Protein AF-A0A847XZH9-F1 (afdb_monomer_lite)

pLDDT: mean 76.9, std 15.27, range [46.19, 97.69]

Foldseek 3Di:
DDDDPVNVVVVVVVVVVVVVCVVCVVVCCVPPVVVVVVVVVVVCCCVVVVPPVVVVVVVVVVVVVVVVVVPPPPPPPPPPPPVPDPDDVVVVVVVVVVVLPPPPPDPPVSLLVVLVVVLVVVLCVVCVVVVHDRDPVSSVCVLVCVDPDDPLNNCRNNVDPPPPDPPDPVVVVVVVVCVVVVVVCVVVCVVVVVVVVSVVVVVVVVVVVVVVVVVVVVVVVPPD

Secondary structure (DSSP, 8-state):
----HHHHHHHHHHHHHHHHHHHTHHHHIIIIIHHHHHHHHHHHHHHHHHS-HHHHHHHHHHHHHHHHHHHS----------------HHHHHHHHHHHHT-TTS-HHHHHHHHHHHHHHHHHHHHHHHTT----HHHHHHHHTT-S---HHHHHHHH---S-TT--SHHHHHHHHHHHHHHHHHHHTTHHHHHHHHHHHHHHHHHHHHHHHHHHHHHHHTT--

Structure (mmCIF, N/CA/C/O backbone):
data_AF-A0A847XZH9-F1
#
_entry.id   AF-A0A847XZH9-F1
#
loop_
_atom_site.group_PDB
_atom_site.id
_atom_site.type_symbol
_atom_site.label_atom_id
_atom_site.label_alt_id
_atom_site.label_comp_id
_atom_site.label_asym_id
_atom_site.label_entity_id
_atom_site.label_seq_id
_atom_site.pdbx_PDB_ins_code
_atom_site.Cartn_x
_atom_site.Cartn_y
_atom_site.Cartn_z
_atom_site.occupancy
_atom_site.B_iso_or_equiv
_atom_site.auth_seq_id
_atom_site.auth_comp_id
_atom_site.auth_asym_id
_atom_site.auth_atom_id
_atom_site.pdbx_PDB_model_num
ATOM 1 N N . MET A 1 1 ? 6.623 -35.020 -32.055 1.00 59.84 1 MET A N 1
ATOM 2 C CA . MET A 1 1 ? 5.871 -33.751 -31.906 1.00 59.84 1 MET A CA 1
ATOM 3 C C . MET A 1 1 ? 5.586 -33.191 -33.291 1.00 59.84 1 MET A C 1
ATOM 5 O O . MET A 1 1 ? 6.525 -33.052 -34.062 1.00 59.84 1 MET A O 1
ATOM 9 N N . LYS A 1 2 ? 4.320 -32.939 -33.646 1.00 80.12 2 LYS A N 1
ATOM 10 C CA . LYS A 1 2 ? 3.959 -32.317 -34.931 1.00 80.12 2 LYS A CA 1
ATOM 11 C C . LYS A 1 2 ? 3.893 -30.805 -34.715 1.00 80.12 2 LYS A C 1
ATOM 13 O O . LYS A 1 2 ? 2.977 -30.337 -34.046 1.00 80.12 2 LYS A O 1
ATOM 18 N N . PHE A 1 3 ? 4.877 -30.062 -35.216 1.00 80.31 3 PHE A N 1
ATOM 19 C CA . PHE A 1 3 ? 4.829 -28.601 -35.177 1.00 80.31 3 PHE A CA 1
ATOM 20 C C . PHE A 1 3 ? 3.734 -28.111 -36.119 1.00 80.31 3 PHE A C 1
ATOM 22 O O . PHE A 1 3 ? 3.646 -28.544 -37.268 1.00 80.31 3 PHE A O 1
ATOM 29 N N . SER A 1 4 ? 2.875 -27.225 -35.620 1.00 93.38 4 SER A N 1
ATOM 30 C CA . SER A 1 4 ? 1.867 -26.597 -36.468 1.00 93.38 4 SER A CA 1
ATOM 31 C C . SER A 1 4 ? 2.557 -25.661 -37.465 1.00 93.38 4 SER A C 1
ATOM 33 O O . 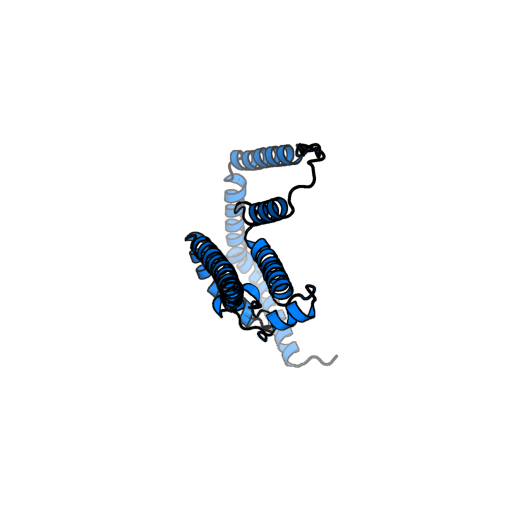SER A 1 4 ? 3.503 -24.956 -37.114 1.00 93.38 4 SER A O 1
ATOM 35 N N . LEU A 1 5 ? 2.070 -25.616 -38.705 1.00 95.44 5 LEU A N 1
ATOM 36 C CA . LEU A 1 5 ? 2.632 -24.768 -39.766 1.00 95.44 5 LEU A CA 1
ATOM 37 C C . LEU A 1 5 ? 2.730 -23.287 -39.342 1.00 95.44 5 LEU A C 1
ATOM 39 O O . LEU A 1 5 ? 3.681 -22.596 -39.690 1.00 95.44 5 LEU A O 1
ATOM 43 N N . ARG A 1 6 ? 1.805 -22.825 -38.489 1.00 94.25 6 ARG A N 1
ATOM 44 C CA . ARG A 1 6 ? 1.828 -21.481 -37.889 1.00 94.25 6 ARG A CA 1
ATOM 45 C C . ARG A 1 6 ? 3.042 -21.252 -36.985 1.00 94.25 6 ARG A C 1
ATOM 47 O O . ARG A 1 6 ? 3.681 -20.213 -37.088 1.00 94.25 6 ARG A O 1
ATOM 54 N N . GLN A 1 7 ? 3.383 -22.218 -36.131 1.00 94.62 7 GLN A N 1
ATOM 55 C CA . GLN A 1 7 ? 4.578 -22.132 -35.283 1.00 94.62 7 GLN A CA 1
ATOM 56 C C . GLN A 1 7 ? 5.852 -22.120 -36.127 1.00 94.62 7 GLN A C 1
ATOM 58 O O . GLN A 1 7 ? 6.769 -21.367 -35.822 1.00 94.62 7 GLN A O 1
ATOM 63 N N . MET A 1 8 ? 5.888 -22.894 -37.215 1.00 96.19 8 MET A N 1
ATOM 64 C CA . MET A 1 8 ? 7.039 -22.926 -38.117 1.00 96.19 8 MET A CA 1
ATOM 65 C C . MET A 1 8 ? 7.263 -21.573 -38.802 1.00 96.19 8 MET A C 1
ATOM 67 O O . MET A 1 8 ? 8.393 -21.099 -38.843 1.00 96.19 8 MET A O 1
ATOM 71 N N . ILE A 1 9 ? 6.191 -20.911 -39.255 1.00 96.88 9 ILE A N 1
ATOM 72 C CA . ILE A 1 9 ? 6.267 -19.565 -39.845 1.00 96.88 9 ILE A CA 1
ATOM 73 C C . ILE A 1 9 ? 6.740 -18.533 -38.817 1.00 96.88 9 ILE A C 1
ATOM 75 O O . ILE A 1 9 ? 7.586 -17.708 -39.143 1.00 96.88 9 ILE A O 1
ATOM 79 N N . ILE A 1 10 ? 6.235 -18.577 -37.579 1.00 97.25 10 ILE A N 1
ATOM 80 C CA . ILE A 1 10 ? 6.647 -17.635 -36.525 1.00 97.25 10 ILE A CA 1
ATOM 81 C C . ILE A 1 10 ? 8.126 -17.821 -36.184 1.00 97.25 10 ILE A C 1
ATOM 83 O O . ILE A 1 10 ? 8.869 -16.844 -36.134 1.00 97.25 10 ILE A O 1
ATOM 87 N N . VAL A 1 11 ? 8.564 -19.066 -35.984 1.00 97.00 11 VAL A N 1
ATOM 88 C CA . VAL A 1 11 ? 9.967 -19.375 -35.682 1.00 97.00 11 VAL A CA 1
ATOM 89 C C . VAL A 1 11 ? 10.863 -18.958 -36.841 1.00 97.00 11 VAL A C 1
ATOM 91 O O . VAL A 1 11 ? 11.885 -18.322 -36.613 1.00 97.00 11 VAL A O 1
ATOM 94 N N . PHE A 1 12 ? 10.468 -19.254 -38.081 1.00 97.19 12 PHE A N 1
ATOM 95 C CA . PHE A 1 12 ? 11.227 -18.854 -39.261 1.00 97.19 12 PHE A CA 1
ATOM 96 C C . PHE A 1 12 ? 11.298 -17.329 -39.407 1.00 97.19 12 PHE A C 1
ATOM 98 O O . PHE A 1 12 ? 12.381 -16.788 -39.602 1.00 97.19 12 PHE A O 1
ATOM 105 N N . GLY A 1 13 ? 10.177 -16.623 -39.239 1.00 97.38 13 GLY A N 1
ATOM 106 C CA . GLY A 1 13 ? 10.135 -15.161 -39.269 1.00 97.38 13 GLY A CA 1
ATOM 107 C C . GLY A 1 13 ? 11.010 -14.531 -38.185 1.00 97.38 13 GLY A C 1
ATOM 108 O O . GLY A 1 13 ? 11.753 -13.593 -38.462 1.00 97.38 13 GLY A O 1
ATOM 109 N N . PHE A 1 14 ? 10.992 -15.091 -36.974 1.00 97.44 14 PHE A N 1
ATOM 110 C CA . PHE A 1 14 ? 11.879 -14.671 -35.892 1.00 97.44 14 PHE A CA 1
ATOM 111 C C . PHE A 1 14 ? 13.354 -14.912 -36.236 1.00 97.44 14 PHE A C 1
ATOM 113 O O . PHE A 1 14 ? 14.185 -14.035 -36.027 1.00 97.44 14 PHE A O 1
ATOM 120 N N . LEU A 1 15 ? 13.682 -16.069 -36.814 1.00 97.69 15 LEU A N 1
ATOM 121 C CA . LEU A 1 15 ? 15.049 -16.429 -37.187 1.00 97.69 15 LEU A CA 1
ATOM 122 C C . LEU A 1 15 ? 15.588 -15.506 -38.289 1.00 97.69 15 LEU A C 1
ATOM 124 O O . LEU A 1 15 ? 16.709 -15.016 -38.182 1.00 97.69 15 LEU A O 1
ATOM 128 N N . VAL A 1 16 ? 14.764 -15.189 -39.292 1.00 97.38 16 VAL A N 1
ATOM 129 C CA . VAL A 1 16 ? 15.081 -14.192 -40.325 1.00 97.38 16 VAL A CA 1
ATOM 130 C C . VAL A 1 16 ? 15.301 -12.815 -39.696 1.00 97.38 16 VAL A C 1
ATOM 132 O O . VAL A 1 16 ? 16.282 -12.154 -40.019 1.00 97.38 16 VAL A O 1
ATOM 135 N N . LEU A 1 17 ? 14.448 -12.393 -38.761 1.00 96.62 17 LEU A N 1
ATOM 136 C CA . LEU A 1 17 ? 14.590 -11.107 -38.076 1.00 96.62 17 LEU A CA 1
ATOM 137 C C . LEU A 1 17 ? 15.888 -11.024 -37.258 1.00 96.62 17 LEU A C 1
ATOM 139 O O . LEU A 1 17 ? 16.593 -10.021 -37.336 1.00 96.62 17 LEU A O 1
ATOM 143 N N . VAL A 1 18 ? 16.239 -12.082 -36.523 1.00 96.25 18 VAL A N 1
ATOM 144 C CA . VAL A 1 18 ? 17.513 -12.175 -35.789 1.00 96.25 18 VAL A CA 1
ATOM 145 C C . VAL A 1 18 ? 18.698 -12.148 -36.752 1.00 96.25 18 VAL A C 1
ATOM 147 O O . VAL A 1 18 ? 19.672 -11.441 -36.501 1.00 96.25 18 VAL A O 1
ATOM 150 N N . PHE A 1 19 ? 18.608 -12.867 -37.872 1.00 97.12 19 PHE A N 1
ATOM 151 C CA . PHE A 1 19 ? 19.654 -12.885 -38.891 1.00 97.12 19 PHE A CA 1
ATOM 152 C C . PHE A 1 19 ? 19.862 -11.503 -39.523 1.00 97.12 19 PHE A C 1
ATOM 154 O O . PHE A 1 19 ? 20.997 -11.045 -39.621 1.00 97.12 19 PHE A O 1
ATOM 161 N N . LEU A 1 20 ? 18.783 -10.797 -39.880 1.00 95.75 20 LEU A N 1
ATOM 162 C CA . LEU A 1 20 ? 18.855 -9.405 -40.331 1.00 95.75 20 LEU A CA 1
ATOM 163 C C . LEU A 1 20 ? 19.456 -8.498 -39.250 1.00 95.75 20 LEU A C 1
ATOM 165 O O . LEU A 1 20 ? 20.321 -7.683 -39.554 1.00 95.75 20 LEU A O 1
ATOM 169 N N . GLY A 1 21 ? 19.054 -8.666 -37.989 1.00 94.00 21 GLY A N 1
ATOM 170 C CA . GLY A 1 21 ? 19.627 -7.928 -36.864 1.00 94.00 21 GLY A CA 1
ATOM 171 C C . GLY A 1 21 ? 21.139 -8.133 -36.720 1.00 94.00 21 GLY A C 1
ATOM 172 O O . GLY A 1 21 ? 21.861 -7.171 -36.469 1.00 94.00 21 GLY A O 1
ATOM 173 N N . MET A 1 22 ? 21.632 -9.358 -36.937 1.00 95.38 22 MET A N 1
ATOM 174 C CA . MET A 1 22 ? 23.069 -9.655 -36.966 1.00 95.38 22 MET A CA 1
ATOM 175 C C . MET A 1 22 ? 23.767 -9.077 -38.202 1.00 95.38 22 MET A C 1
ATOM 177 O O . MET A 1 22 ? 24.859 -8.529 -38.077 1.00 95.38 22 MET A O 1
ATOM 181 N N . LEU A 1 23 ? 23.151 -9.157 -39.385 1.00 97.38 23 LEU A N 1
ATOM 182 C CA . LEU A 1 23 ? 23.719 -8.614 -40.624 1.00 97.38 23 LEU A CA 1
ATOM 183 C C . LEU A 1 23 ? 23.909 -7.090 -40.532 1.00 97.38 23 LEU A C 1
ATOM 185 O O . LEU A 1 23 ? 24.938 -6.555 -40.936 1.00 97.38 23 LEU A O 1
ATOM 189 N N . PHE A 1 24 ? 22.929 -6.397 -39.948 1.00 96.44 24 PHE A N 1
ATOM 190 C CA . PHE A 1 24 ? 22.946 -4.951 -39.722 1.00 96.44 24 PHE A CA 1
ATOM 191 C C . PHE A 1 24 ? 23.469 -4.569 -38.330 1.00 96.44 24 PHE A C 1
ATOM 193 O O . PHE A 1 24 ? 23.250 -3.443 -37.877 1.00 96.44 24 PHE A O 1
ATOM 200 N N . TRP A 1 25 ? 24.200 -5.463 -37.656 1.00 95.31 25 TRP A N 1
ATOM 201 C CA . TRP A 1 25 ? 24.737 -5.218 -36.316 1.00 95.31 25 TRP A CA 1
ATOM 202 C C . TRP A 1 25 ? 25.529 -3.905 -36.182 1.00 95.31 25 TRP A C 1
ATOM 204 O O . TRP A 1 25 ? 25.287 -3.185 -35.213 1.00 95.31 25 TRP A O 1
ATOM 214 N N . PRO A 1 26 ? 26.397 -3.504 -37.138 1.00 95.94 26 PRO A N 1
ATOM 215 C CA . PRO A 1 26 ? 27.121 -2.236 -37.034 1.00 95.94 26 PRO A CA 1
ATOM 216 C C . PRO A 1 26 ? 26.183 -1.023 -37.011 1.00 95.94 26 PRO A C 1
ATOM 218 O O . PRO A 1 26 ? 26.413 -0.070 -36.273 1.00 95.94 26 PRO A O 1
ATOM 221 N N . PHE A 1 27 ? 25.100 -1.067 -37.793 1.00 96.69 27 PHE A N 1
ATOM 222 C CA . PHE A 1 27 ? 24.097 -0.006 -37.829 1.00 96.69 27 PHE A CA 1
ATOM 223 C C . PHE A 1 27 ? 23.294 0.037 -36.526 1.00 96.69 27 PHE A C 1
ATOM 225 O O . PHE A 1 27 ? 23.180 1.093 -35.911 1.00 96.69 27 PHE A O 1
ATOM 232 N N . VAL A 1 28 ? 22.794 -1.114 -36.061 1.00 94.25 28 VAL A N 1
ATOM 233 C CA . VAL A 1 28 ? 22.056 -1.214 -34.789 1.00 94.25 28 VAL A CA 1
ATOM 234 C C . VAL A 1 28 ? 22.922 -0.721 -33.628 1.00 94.25 28 VAL A C 1
ATOM 236 O O . VAL A 1 28 ? 22.458 0.047 -32.785 1.00 94.25 28 VAL A O 1
ATOM 239 N N . PHE A 1 29 ? 24.196 -1.107 -33.604 1.00 95.62 29 PHE A N 1
ATOM 240 C CA . PHE A 1 29 ? 25.117 -0.689 -32.561 1.00 95.62 29 PHE A CA 1
ATOM 241 C C . PHE A 1 29 ? 25.354 0.826 -32.578 1.00 95.62 29 PHE A C 1
ATOM 243 O O . PHE A 1 29 ? 25.129 1.485 -31.564 1.00 95.62 29 PHE A O 1
ATOM 250 N N . ASN A 1 30 ? 25.731 1.390 -33.727 1.00 97.31 30 ASN A N 1
ATOM 251 C CA . ASN A 1 30 ? 26.102 2.803 -33.831 1.00 97.31 30 ASN A CA 1
ATOM 252 C C . ASN A 1 30 ? 24.896 3.751 -33.726 1.00 97.31 30 ASN A C 1
ATOM 254 O O . ASN A 1 30 ? 25.003 4.825 -33.139 1.00 97.31 30 ASN A O 1
ATOM 258 N N . SER A 1 31 ? 23.744 3.376 -34.287 1.00 96.25 31 SER A N 1
ATOM 259 C CA . SER A 1 31 ? 22.570 4.255 -34.358 1.00 96.25 31 SER A CA 1
ATOM 260 C C . SER A 1 31 ? 21.596 4.084 -33.195 1.00 96.25 31 SER A C 1
ATOM 262 O O . SER A 1 31 ? 20.840 5.012 -32.918 1.00 96.25 31 SER A O 1
ATOM 264 N N . ILE A 1 32 ? 21.585 2.930 -32.518 1.00 94.31 32 ILE A N 1
ATOM 265 C CA . ILE A 1 32 ? 20.610 2.636 -31.455 1.00 94.31 32 ILE A CA 1
ATOM 266 C C . ILE A 1 32 ? 21.316 2.372 -30.126 1.00 94.31 32 ILE A C 1
ATOM 268 O O . ILE A 1 32 ? 21.068 3.075 -29.148 1.00 94.31 32 ILE A O 1
ATOM 272 N N . ILE A 1 33 ? 22.210 1.381 -30.070 1.00 95.25 33 ILE A N 1
ATOM 273 C CA . ILE A 1 33 ? 22.799 0.934 -28.797 1.00 95.25 33 ILE A CA 1
ATOM 274 C C . ILE A 1 33 ? 23.707 2.014 -28.203 1.00 95.25 33 ILE A C 1
ATOM 276 O O . ILE A 1 33 ? 23.563 2.356 -27.032 1.00 95.25 33 ILE A O 1
ATOM 280 N N . GLN A 1 34 ? 24.612 2.581 -29.000 1.00 97.19 34 GLN A N 1
ATOM 281 C CA . GLN A 1 34 ? 25.572 3.587 -28.553 1.00 97.19 34 GLN A CA 1
ATOM 282 C C . GLN A 1 34 ? 24.914 4.855 -27.976 1.00 97.19 34 GLN A C 1
ATOM 284 O O . GLN A 1 34 ? 25.288 5.238 -26.864 1.00 97.19 34 GLN A O 1
ATOM 289 N N . PRO A 1 35 ? 23.930 5.509 -28.631 1.00 96.81 35 PRO A N 1
ATOM 290 C CA . PRO A 1 35 ? 23.282 6.682 -28.046 1.00 96.81 35 PRO A CA 1
ATOM 291 C C . PRO A 1 35 ? 22.483 6.339 -26.784 1.00 96.81 35 PRO A C 1
ATOM 293 O O . PRO A 1 35 ? 22.546 7.093 -25.815 1.00 96.81 35 PRO A O 1
ATOM 296 N N . ILE A 1 36 ? 21.795 5.190 -26.740 1.00 97.19 36 ILE A N 1
ATOM 297 C CA . ILE A 1 36 ? 21.084 4.745 -25.530 1.00 97.19 36 ILE A CA 1
ATOM 298 C C . ILE A 1 36 ? 22.068 4.513 -24.382 1.00 97.19 36 ILE A C 1
ATOM 300 O O . ILE A 1 36 ? 21.816 4.958 -23.264 1.00 97.19 36 ILE A O 1
ATOM 304 N N . ALA A 1 37 ? 23.199 3.858 -24.649 1.00 97.00 37 ALA A N 1
ATOM 305 C CA . ALA A 1 37 ? 24.239 3.622 -23.657 1.00 97.00 37 ALA A CA 1
ATOM 306 C C . ALA A 1 37 ? 24.832 4.939 -23.136 1.00 97.00 37 ALA A C 1
ATOM 308 O O . ALA A 1 37 ? 25.044 5.075 -21.935 1.00 97.00 37 ALA A O 1
ATOM 309 N N . LEU A 1 38 ? 25.041 5.927 -24.011 1.00 97.19 38 LEU A N 1
ATOM 310 C CA . LEU A 1 38 ? 25.538 7.252 -23.637 1.00 97.19 38 LEU A CA 1
ATOM 311 C C . LEU A 1 38 ? 24.525 7.994 -22.753 1.00 97.19 38 LEU A C 1
ATOM 313 O O . LEU A 1 38 ? 24.897 8.524 -21.708 1.00 97.19 38 LEU A O 1
ATOM 317 N N . VAL A 1 39 ? 23.240 7.971 -23.116 1.00 97.19 39 VAL A N 1
ATOM 318 C CA . VAL A 1 39 ? 22.156 8.555 -22.309 1.00 97.19 39 VAL A CA 1
ATOM 319 C C . VAL A 1 39 ? 22.045 7.860 -20.951 1.00 97.19 39 VAL A C 1
ATOM 321 O O . VAL A 1 39 ? 21.993 8.533 -19.926 1.00 97.19 39 VAL A O 1
ATOM 324 N N . MET A 1 40 ? 22.073 6.526 -20.915 1.00 93.69 40 MET A N 1
ATOM 325 C CA . MET A 1 40 ? 22.070 5.745 -19.672 1.00 93.69 40 MET A CA 1
ATOM 326 C C . MET A 1 40 ? 23.289 6.046 -18.802 1.00 93.69 40 MET A C 1
ATOM 328 O O . MET A 1 40 ? 23.153 6.206 -17.593 1.00 93.69 40 MET A O 1
ATOM 332 N N . TRP A 1 41 ? 24.472 6.175 -19.400 1.00 95.38 41 TRP A N 1
ATOM 333 C CA . TRP A 1 41 ? 25.687 6.542 -18.684 1.00 95.38 41 TRP A CA 1
ATOM 334 C C . TRP A 1 41 ? 25.621 7.967 -18.132 1.00 95.38 41 TRP A C 1
ATOM 336 O O . TRP A 1 41 ? 26.025 8.194 -16.996 1.00 95.38 41 TRP A O 1
ATOM 346 N N . LEU A 1 42 ? 25.067 8.921 -18.888 1.00 94.31 42 LEU A N 1
ATOM 347 C CA . LEU A 1 42 ? 24.821 10.282 -18.408 1.00 94.31 42 LEU A CA 1
ATOM 348 C C . LEU A 1 42 ? 23.815 10.301 -17.263 1.00 94.31 42 LEU A C 1
ATOM 350 O O . LEU A 1 42 ? 24.055 10.988 -16.278 1.00 94.31 42 LEU A O 1
ATOM 354 N N . PHE A 1 43 ? 22.727 9.535 -17.356 1.00 90.31 43 PHE A N 1
ATOM 355 C CA . PHE A 1 43 ? 21.776 9.395 -16.258 1.00 90.31 43 PHE A CA 1
ATOM 356 C C . PHE A 1 43 ? 22.433 8.778 -15.036 1.00 90.31 43 PHE A C 1
ATOM 358 O O . PHE A 1 43 ? 22.288 9.319 -13.951 1.00 90.31 43 PHE A O 1
ATOM 365 N N . LEU A 1 44 ? 23.195 7.699 -15.197 1.00 90.06 44 LEU A N 1
ATOM 366 C CA . LEU A 1 44 ? 23.943 7.106 -14.098 1.00 90.06 44 LEU A CA 1
ATOM 367 C C . LEU A 1 44 ? 24.913 8.123 -13.500 1.00 90.06 44 LEU A C 1
ATOM 369 O O . LEU A 1 44 ? 24.972 8.259 -12.288 1.00 90.06 44 LEU A O 1
ATOM 373 N N . ARG A 1 45 ? 25.636 8.883 -14.323 1.00 87.00 45 ARG A N 1
ATOM 374 C CA . ARG A 1 45 ? 26.567 9.909 -13.856 1.00 87.00 45 ARG A CA 1
ATOM 375 C C . ARG A 1 45 ? 25.848 11.037 -13.123 1.00 87.00 45 ARG A C 1
ATOM 377 O O . ARG A 1 45 ? 26.306 11.443 -12.066 1.00 87.00 45 ARG A O 1
ATOM 384 N N . LEU A 1 46 ? 24.723 11.514 -13.640 1.00 82.69 46 LEU A N 1
ATOM 385 C CA . LEU A 1 46 ? 23.903 12.521 -12.979 1.00 82.69 46 LEU A CA 1
ATOM 386 C C . LEU A 1 46 ? 23.316 11.962 -11.687 1.00 82.69 46 LEU A C 1
ATOM 388 O O . LEU A 1 46 ? 23.539 12.531 -10.642 1.00 82.69 46 LEU A O 1
ATOM 392 N N . PHE A 1 47 ? 22.644 10.822 -11.681 1.00 80.56 47 PHE A N 1
ATOM 393 C CA . PHE A 1 47 ? 22.051 10.302 -10.452 1.00 80.56 47 PHE A CA 1
ATOM 394 C C . PHE A 1 47 ? 23.097 9.867 -9.424 1.00 80.56 47 PHE A C 1
ATOM 396 O O . PHE A 1 47 ? 22.952 10.183 -8.256 1.00 80.56 47 PHE A O 1
ATOM 403 N N . VAL A 1 48 ? 24.173 9.192 -9.820 1.00 79.19 48 VAL A N 1
ATOM 404 C CA . VAL A 1 48 ? 25.177 8.685 -8.871 1.00 79.19 48 VAL A CA 1
ATOM 405 C C . VAL A 1 48 ? 26.142 9.779 -8.417 1.00 79.19 48 VAL A C 1
ATOM 407 O O . VAL A 1 48 ? 26.471 9.810 -7.237 1.00 79.19 48 VAL A O 1
ATOM 410 N N . LEU A 1 49 ? 26.589 10.681 -9.305 1.00 71.69 49 LEU A N 1
ATOM 411 C CA . LEU A 1 49 ? 27.514 11.764 -8.929 1.00 71.69 49 LEU A CA 1
ATOM 412 C C . LEU A 1 49 ? 26.833 13.099 -8.589 1.00 71.69 49 LEU A C 1
ATOM 414 O O . LEU A 1 49 ? 27.471 13.926 -7.948 1.00 71.69 49 LEU A O 1
ATOM 418 N N . SER A 1 50 ? 25.580 13.339 -8.992 1.00 65.69 50 SER A N 1
ATOM 419 C CA . SER A 1 50 ? 24.810 14.523 -8.555 1.00 65.69 50 SER A CA 1
ATOM 420 C C . SER A 1 50 ? 24.028 14.280 -7.270 1.00 65.69 50 SER A C 1
ATOM 422 O O . SER A 1 50 ? 23.501 15.244 -6.711 1.00 65.69 50 SER A O 1
ATOM 424 N N . ILE A 1 51 ? 23.939 13.038 -6.780 1.00 73.12 51 ILE A N 1
ATOM 425 C CA . ILE A 1 51 ? 23.625 12.836 -5.369 1.00 73.12 51 ILE A CA 1
ATOM 426 C C . ILE A 1 51 ? 24.850 13.332 -4.612 1.00 73.12 51 ILE A C 1
ATOM 428 O O . ILE A 1 51 ? 25.862 12.641 -4.499 1.00 73.12 51 ILE A O 1
ATOM 432 N N . ASP A 1 52 ? 24.750 14.578 -4.154 1.00 74.88 52 ASP A N 1
ATOM 433 C CA . ASP A 1 52 ? 25.734 15.184 -3.277 1.00 74.88 52 ASP A CA 1
ATOM 434 C C . ASP A 1 52 ? 26.016 14.201 -2.137 1.00 74.88 52 ASP A C 1
ATOM 436 O O . ASP A 1 52 ? 25.093 13.604 -1.568 1.00 74.88 52 ASP A O 1
ATOM 440 N N . GLN A 1 53 ? 27.295 14.005 -1.826 1.00 76.25 53 GLN A N 1
ATOM 441 C CA . GLN A 1 53 ? 27.742 13.090 -0.782 1.00 76.25 53 GLN A CA 1
ATOM 442 C C . GLN A 1 53 ? 27.009 13.388 0.541 1.00 76.25 53 GLN A C 1
ATOM 444 O O . GLN A 1 53 ? 26.742 12.474 1.324 1.00 76.25 53 GLN A O 1
ATOM 449 N N . ALA A 1 54 ? 26.588 14.646 0.730 1.00 79.31 54 ALA A N 1
ATOM 450 C CA . ALA A 1 54 ? 25.698 15.108 1.788 1.00 79.31 54 ALA A CA 1
ATOM 451 C C . ALA A 1 54 ? 24.398 14.290 1.943 1.00 79.31 54 ALA A C 1
ATOM 453 O O . ALA A 1 54 ? 24.008 13.999 3.070 1.00 79.31 54 ALA A O 1
ATOM 454 N N . TYR A 1 55 ? 23.733 13.871 0.860 1.00 85.12 55 TYR A N 1
ATOM 455 C CA . TYR A 1 55 ? 22.490 13.089 0.935 1.00 85.12 55 TYR A CA 1
ATOM 456 C C . TYR A 1 55 ? 22.734 11.638 1.348 1.00 85.12 55 TYR A C 1
ATOM 458 O O . TYR A 1 55 ? 21.972 11.094 2.146 1.00 85.12 55 TYR A O 1
ATOM 466 N N . ILE A 1 56 ? 23.805 11.014 0.845 1.00 83.19 56 ILE A N 1
ATOM 467 C CA . ILE A 1 56 ? 24.195 9.654 1.249 1.00 83.19 56 ILE A CA 1
ATOM 468 C C . ILE A 1 56 ? 24.535 9.648 2.742 1.00 83.19 56 ILE A C 1
ATOM 470 O O . ILE A 1 56 ? 24.032 8.804 3.485 1.00 83.19 56 ILE A O 1
ATOM 474 N N . TRP A 1 57 ? 25.315 10.633 3.199 1.00 84.56 57 TRP A N 1
ATOM 475 C CA . TRP A 1 57 ? 25.599 10.825 4.620 1.00 84.56 57 TRP A CA 1
ATOM 476 C C . TRP A 1 57 ? 24.341 11.156 5.424 1.00 84.56 57 TRP A C 1
ATOM 478 O O . TRP A 1 57 ? 24.175 10.622 6.515 1.00 84.56 57 TRP A O 1
ATOM 488 N N . GLY A 1 58 ? 23.424 11.959 4.884 1.00 89.56 58 GLY A N 1
ATOM 489 C CA . GLY A 1 58 ? 22.149 12.279 5.524 1.00 89.56 58 GLY A CA 1
ATOM 490 C C . GLY A 1 58 ? 21.294 11.037 5.773 1.00 89.56 58 GLY A C 1
ATOM 491 O O . GLY A 1 58 ? 20.846 10.815 6.896 1.00 89.56 58 GLY A O 1
ATOM 492 N N . ILE A 1 59 ? 21.124 10.181 4.762 1.00 91.75 59 ILE A N 1
ATOM 493 C CA . ILE A 1 59 ? 20.389 8.914 4.896 1.00 91.75 59 ILE A CA 1
ATOM 494 C C . ILE A 1 59 ? 21.092 7.981 5.885 1.00 91.75 59 ILE A C 1
ATOM 496 O O . ILE A 1 59 ? 20.428 7.356 6.708 1.00 91.75 59 ILE A O 1
ATOM 500 N N . LEU A 1 60 ? 22.425 7.905 5.841 1.00 92.31 60 LEU A N 1
ATOM 501 C CA . LEU A 1 60 ? 23.205 7.070 6.753 1.00 92.31 60 LEU A CA 1
ATOM 502 C C . LEU A 1 60 ? 23.062 7.542 8.208 1.00 92.31 60 LEU A C 1
ATOM 504 O O . LEU A 1 60 ? 22.788 6.725 9.084 1.00 92.31 60 LEU A O 1
ATOM 508 N N . VAL A 1 61 ? 23.165 8.849 8.464 1.00 93.88 61 VAL A N 1
ATOM 509 C CA . VAL A 1 61 ? 22.964 9.449 9.794 1.00 93.88 61 VAL A CA 1
ATOM 510 C C . VAL A 1 61 ? 21.541 9.202 10.292 1.00 93.88 61 VAL A C 1
ATOM 512 O O . VAL A 1 61 ? 21.368 8.740 11.418 1.00 93.88 61 VAL A O 1
ATOM 515 N N . ILE A 1 62 ? 20.520 9.428 9.458 1.00 95.31 62 ILE A N 1
ATOM 516 C CA . ILE A 1 62 ? 19.119 9.146 9.809 1.00 95.31 62 ILE A CA 1
ATOM 517 C C . ILE A 1 62 ? 18.921 7.656 10.114 1.00 95.31 62 ILE A C 1
ATOM 519 O O . ILE A 1 62 ? 18.261 7.315 11.093 1.00 95.31 62 ILE A O 1
ATOM 523 N N . GLY A 1 63 ? 19.515 6.764 9.319 1.00 96.00 63 GLY A N 1
ATOM 524 C CA . GLY A 1 63 ? 19.462 5.319 9.535 1.00 96.00 63 GLY A CA 1
ATOM 525 C C . GLY A 1 63 ? 20.083 4.906 10.869 1.00 96.00 63 GLY A C 1
ATOM 526 O O . GLY A 1 63 ? 19.479 4.134 11.611 1.00 96.00 63 GLY A O 1
ATOM 527 N N . VAL A 1 64 ? 21.244 5.467 11.218 1.00 95.50 64 VAL A N 1
ATOM 528 C CA . VAL A 1 64 ? 21.894 5.232 12.517 1.00 95.50 64 VAL A CA 1
ATOM 529 C C . VAL A 1 64 ? 21.032 5.756 13.663 1.00 95.50 64 VAL A C 1
ATOM 531 O O . VAL A 1 64 ? 20.812 5.024 14.624 1.00 95.50 64 VAL A O 1
ATOM 534 N N . ILE A 1 65 ? 20.488 6.973 13.557 1.00 95.19 65 ILE A N 1
ATOM 535 C CA . ILE A 1 65 ? 19.577 7.538 14.564 1.00 95.19 65 ILE A CA 1
ATOM 536 C C . ILE A 1 65 ? 18.356 6.631 14.746 1.00 95.19 65 ILE A C 1
ATOM 538 O O . ILE A 1 65 ? 18.002 6.305 15.874 1.00 95.19 65 ILE A O 1
ATOM 542 N N . PHE A 1 66 ? 17.739 6.172 13.658 1.00 95.81 66 PHE A N 1
ATOM 543 C CA . PHE A 1 66 ? 16.587 5.274 13.710 1.00 95.81 66 PHE A CA 1
ATOM 544 C C . PHE A 1 66 ? 16.919 3.939 14.390 1.00 95.81 66 PHE A C 1
ATOM 546 O O . PHE A 1 66 ? 16.155 3.461 15.229 1.00 95.81 66 PHE A O 1
ATOM 553 N N . VAL A 1 67 ? 18.070 3.343 14.064 1.00 94.31 67 VAL A N 1
ATOM 554 C CA . VAL A 1 67 ? 18.541 2.105 14.701 1.00 94.31 67 VAL A CA 1
ATOM 555 C C . VAL A 1 67 ? 18.821 2.328 16.186 1.00 94.31 67 VAL A C 1
ATOM 557 O O . VAL A 1 67 ? 18.406 1.504 16.996 1.00 94.31 67 VAL A O 1
ATOM 560 N N . LEU A 1 68 ? 19.445 3.449 16.558 1.00 93.12 68 LEU A N 1
ATOM 561 C CA . LEU A 1 68 ? 19.655 3.824 17.957 1.00 93.12 68 LEU A CA 1
ATOM 562 C C . LEU A 1 68 ? 18.320 3.974 18.693 1.00 93.12 68 LEU A C 1
ATOM 564 O O . LEU A 1 68 ? 18.140 3.349 19.731 1.00 93.12 68 LEU A O 1
ATOM 568 N N . PHE A 1 69 ? 17.351 4.698 18.125 1.00 92.25 69 PHE A N 1
ATOM 569 C CA . PHE A 1 69 ? 15.998 4.831 18.682 1.00 92.25 69 PHE A CA 1
ATOM 570 C C . PHE A 1 69 ? 15.286 3.489 18.848 1.00 92.25 69 PHE A C 1
ATOM 572 O O . PHE A 1 69 ? 14.581 3.285 19.831 1.00 92.25 69 PHE A O 1
ATOM 579 N N . ARG A 1 70 ? 15.480 2.559 17.909 1.00 90.06 70 ARG A N 1
ATOM 580 C CA . ARG A 1 70 ? 14.920 1.208 17.997 1.00 90.06 70 ARG A CA 1
ATOM 581 C C . ARG A 1 70 ? 15.613 0.348 19.056 1.00 90.06 70 ARG A 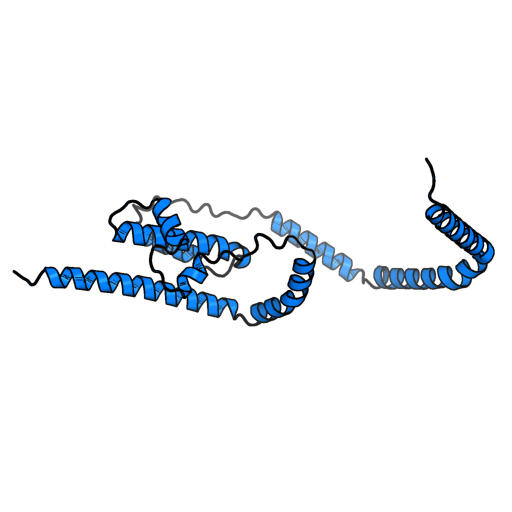C 1
ATOM 583 O O . ARG A 1 70 ? 14.978 -0.547 19.608 1.00 90.06 70 ARG A O 1
ATOM 590 N N . LEU A 1 71 ? 16.900 0.582 19.297 1.00 89.69 71 LEU A N 1
ATOM 591 C CA . LEU A 1 71 ? 17.699 -0.132 20.291 1.00 89.69 71 LEU A CA 1
ATOM 592 C C . LEU A 1 71 ? 17.464 0.369 21.712 1.00 89.69 71 LEU A C 1
ATOM 594 O O . LEU A 1 71 ? 17.765 -0.377 22.640 1.00 89.69 71 LEU A O 1
ATOM 598 N N . PHE A 1 72 ? 16.920 1.576 21.903 1.00 85.12 72 PHE A N 1
ATOM 599 C CA . PHE A 1 72 ? 16.434 1.976 23.216 1.00 85.12 72 PHE A CA 1
ATOM 600 C C . PHE A 1 72 ? 15.277 1.046 23.597 1.00 85.12 72 PHE A C 1
ATOM 602 O O . PHE A 1 72 ? 14.220 1.097 22.957 1.00 85.12 72 PHE A O 1
ATOM 609 N N . PRO A 1 73 ? 15.454 0.167 24.606 1.00 74.38 73 PRO A N 1
ATOM 610 C CA . PRO A 1 73 ? 14.344 -0.614 25.108 1.00 74.38 73 PRO A CA 1
ATOM 611 C C . PRO A 1 73 ? 13.285 0.391 25.535 1.00 74.38 73 PRO A C 1
ATOM 613 O O . PRO A 1 73 ? 13.581 1.324 26.286 1.00 74.38 73 PRO A O 1
ATOM 616 N N . LYS A 1 74 ? 12.064 0.241 25.010 1.00 72.81 74 LYS A N 1
ATOM 617 C CA . LYS A 1 74 ? 10.924 0.971 25.550 1.00 72.81 74 LYS A CA 1
ATOM 618 C C . LYS A 1 74 ? 10.939 0.659 27.037 1.00 72.81 74 LYS A C 1
ATOM 620 O O . LYS A 1 74 ? 10.733 -0.500 27.403 1.00 72.81 74 LYS A O 1
ATOM 625 N N . TYR A 1 75 ? 11.252 1.662 27.857 1.00 62.81 75 TYR A N 1
ATOM 626 C CA . TYR A 1 75 ? 10.960 1.622 29.276 1.00 62.81 75 TYR A CA 1
ATOM 627 C C . TYR A 1 75 ? 9.452 1.450 29.328 1.00 62.81 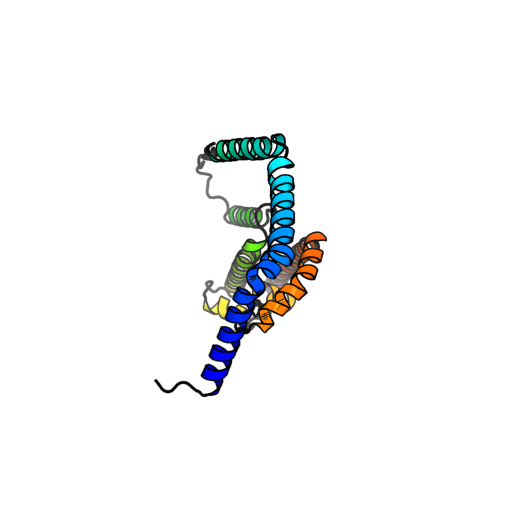75 TYR A C 1
ATOM 629 O O . TYR A 1 75 ? 8.681 2.394 29.197 1.00 62.81 75 TYR A O 1
ATOM 637 N N . THR A 1 76 ? 9.042 0.187 29.361 1.00 56.69 76 THR A N 1
ATOM 638 C CA . THR A 1 76 ? 7.721 -0.176 29.805 1.00 56.69 76 THR A CA 1
ATOM 639 C C . THR A 1 76 ? 7.829 0.209 31.255 1.00 56.69 76 THR A C 1
ATOM 641 O O . THR A 1 76 ? 8.513 -0.473 32.020 1.00 56.69 76 THR A O 1
ATOM 644 N N . GLU A 1 77 ? 7.319 1.392 31.593 1.00 59.16 77 GLU A N 1
ATOM 645 C CA . GLU A 1 77 ? 6.922 1.642 32.960 1.00 59.16 77 GLU A CA 1
ATOM 646 C C . GLU A 1 77 ? 6.038 0.452 33.292 1.00 59.16 77 GLU A C 1
ATOM 648 O O . GLU A 1 77 ? 4.905 0.323 32.825 1.00 59.16 77 GLU A O 1
ATOM 653 N N . THR A 1 78 ? 6.640 -0.513 33.982 1.00 50.28 78 THR A N 1
ATOM 654 C CA . THR A 1 78 ? 5.927 -1.507 34.745 1.00 50.28 78 THR A CA 1
ATOM 655 C C . THR A 1 78 ? 5.202 -0.663 35.768 1.00 50.28 78 THR A C 1
ATOM 657 O O . THR A 1 78 ? 5.716 -0.424 36.858 1.00 50.28 78 THR A O 1
ATOM 660 N N . ASN A 1 79 ? 4.050 -0.129 35.356 1.00 52.19 79 ASN A N 1
ATOM 661 C CA . ASN A 1 79 ? 3.005 0.301 36.244 1.00 52.19 79 ASN A CA 1
ATOM 662 C C . ASN A 1 79 ? 2.812 -0.909 37.136 1.00 52.19 79 ASN A C 1
ATOM 664 O O . ASN A 1 79 ? 2.286 -1.940 36.710 1.00 52.19 79 ASN A O 1
ATOM 668 N N . GLN A 1 80 ? 3.404 -0.817 38.325 1.00 47.31 80 GLN A N 1
ATOM 669 C CA . GLN A 1 80 ? 3.065 -1.671 39.432 1.00 47.31 80 GLN A CA 1
ATOM 670 C C . GLN A 1 80 ? 1.546 -1.653 39.440 1.00 47.31 80 GLN A C 1
ATOM 672 O O . GLN A 1 80 ? 0.936 -0.593 39.581 1.00 47.31 80 GLN A O 1
ATOM 677 N N . LEU A 1 81 ? 0.952 -2.809 39.152 1.00 51.44 81 LEU A N 1
ATOM 678 C CA . LEU A 1 81 ? -0.425 -3.073 39.503 1.00 51.44 81 LEU A CA 1
ATOM 679 C C . LEU A 1 81 ? -0.479 -2.885 41.019 1.00 51.44 81 LEU A C 1
ATOM 681 O O . LEU A 1 81 ? -0.242 -3.820 41.777 1.00 51.44 81 LEU A O 1
ATOM 685 N N . GLU A 1 82 ? -0.716 -1.648 41.456 1.00 47.31 82 GLU A N 1
ATOM 686 C CA . GLU A 1 82 ? -1.478 -1.425 42.665 1.00 47.31 82 GLU A CA 1
ATOM 687 C C . GLU A 1 82 ? -2.720 -2.295 42.497 1.00 47.31 82 GLU A C 1
ATOM 689 O O . GLU A 1 82 ? -3.480 -2.136 41.535 1.00 47.31 82 GLU A O 1
ATOM 694 N N . GLU A 1 83 ? -2.864 -3.271 43.394 1.00 47.81 83 GLU A N 1
ATOM 695 C CA . GLU A 1 83 ? -4.119 -3.952 43.680 1.00 47.81 83 GLU A CA 1
ATOM 696 C C . GLU A 1 83 ? -5.140 -2.878 44.059 1.00 47.81 83 GLU A C 1
ATOM 698 O O . GLU A 1 83 ? -5.412 -2.588 45.223 1.00 47.81 83 GLU A O 1
ATOM 703 N N . THR A 1 84 ? -5.671 -2.213 43.042 1.00 46.19 84 THR A N 1
ATOM 704 C CA . THR A 1 84 ? -6.802 -1.330 43.189 1.00 46.19 84 THR A CA 1
ATOM 705 C C . THR A 1 84 ? -7.986 -2.243 43.445 1.00 46.19 84 THR A C 1
ATOM 707 O O . THR A 1 84 ? -8.301 -3.147 42.668 1.00 46.19 84 THR A O 1
ATOM 710 N N . MET A 1 85 ? -8.565 -2.036 44.628 1.00 58.22 85 MET A N 1
ATOM 711 C CA . MET A 1 85 ? -9.881 -2.488 45.073 1.00 58.22 85 MET A CA 1
ATOM 712 C C . MET A 1 85 ? -10.849 -2.693 43.904 1.00 58.22 85 MET A C 1
ATOM 714 O O . MET A 1 85 ? -10.748 -1.925 42.951 1.00 58.22 85 MET A O 1
ATOM 718 N N . PRO A 1 86 ? -11.812 -3.640 43.987 1.00 49.84 86 PRO A N 1
ATOM 719 C CA . PRO A 1 86 ? -12.710 -3.995 42.888 1.00 49.84 86 PRO A CA 1
ATOM 720 C C . PRO A 1 86 ? -13.255 -2.736 42.219 1.00 49.84 86 PRO A C 1
ATOM 722 O O . PRO A 1 86 ? -14.158 -2.071 42.730 1.00 49.84 86 PRO A O 1
ATOM 725 N N . VAL A 1 87 ? -12.625 -2.376 41.099 1.00 55.56 87 VAL A N 1
ATOM 726 C CA . VAL A 1 87 ? -12.992 -1.209 40.320 1.00 55.56 87 VAL A CA 1
ATOM 727 C C . VAL A 1 87 ? -14.395 -1.514 39.852 1.00 55.56 87 VAL A C 1
ATOM 729 O O . VAL A 1 87 ? -14.609 -2.493 39.139 1.00 55.56 87 VAL A O 1
ATOM 732 N N . ASN A 1 88 ? -15.337 -0.705 40.337 1.00 60.22 88 ASN A N 1
ATOM 733 C CA . ASN A 1 88 ? -16.741 -0.714 39.957 1.00 60.22 88 ASN A CA 1
ATOM 734 C C . ASN A 1 88 ? -16.831 -1.071 38.464 1.00 60.22 88 ASN A C 1
ATOM 736 O O . ASN A 1 88 ? -16.238 -0.361 37.650 1.00 60.22 88 ASN A O 1
ATOM 740 N N . GLU A 1 89 ? -17.470 -2.191 38.107 1.00 63.75 89 GLU A N 1
ATOM 741 C CA . GLU A 1 89 ? -17.447 -2.739 36.735 1.00 63.75 89 GLU A CA 1
ATOM 742 C C . GLU A 1 89 ? -17.825 -1.677 35.691 1.00 63.75 89 GLU A C 1
ATOM 744 O O . GLU A 1 89 ? -17.297 -1.649 34.578 1.00 63.75 89 GLU A O 1
ATOM 749 N N . THR A 1 90 ? -18.656 -0.726 36.112 1.00 58.72 90 THR A N 1
ATOM 750 C CA . THR A 1 90 ? -19.018 0.494 35.397 1.00 58.72 90 THR A CA 1
ATOM 751 C C . THR A 1 90 ? -17.802 1.344 35.001 1.00 58.72 90 THR A C 1
ATOM 753 O O . THR A 1 90 ? -17.642 1.667 33.829 1.00 58.72 90 THR A O 1
ATOM 756 N N . LEU A 1 91 ? -16.892 1.661 35.926 1.00 56.22 91 LEU A N 1
ATOM 757 C CA . LEU A 1 91 ? -15.670 2.432 35.649 1.00 56.22 91 LEU A CA 1
ATOM 758 C C . LEU A 1 91 ? -14.699 1.678 34.738 1.00 56.22 91 LEU A C 1
ATOM 760 O O . LEU A 1 91 ? -14.094 2.289 33.859 1.00 56.22 91 LEU A O 1
ATOM 764 N N . ASN A 1 92 ? -14.580 0.358 34.902 1.00 66.06 92 ASN A N 1
ATOM 765 C CA . ASN A 1 92 ? -13.744 -0.453 34.018 1.00 66.06 92 ASN A CA 1
ATOM 766 C C . ASN A 1 92 ? -14.315 -0.476 32.594 1.00 66.06 92 ASN A C 1
ATOM 768 O O . ASN A 1 92 ? -13.581 -0.297 31.626 1.00 66.06 92 ASN A O 1
ATOM 772 N N . SER A 1 93 ? -15.640 -0.599 32.461 1.00 66.12 93 SER A N 1
ATOM 773 C CA . SER A 1 93 ? -16.301 -0.489 31.162 1.00 66.12 93 SER A CA 1
ATOM 774 C C . SER A 1 93 ? -16.029 0.878 30.526 1.00 66.12 93 SER A C 1
ATOM 776 O O . SER A 1 93 ? -15.547 0.921 29.398 1.00 66.12 93 SER A O 1
ATOM 778 N N . ILE A 1 94 ? -16.194 1.981 31.267 1.00 65.62 94 ILE A N 1
ATOM 779 C CA . ILE A 1 94 ? -15.933 3.350 30.790 1.00 65.62 94 ILE A CA 1
ATOM 780 C C . ILE A 1 94 ? -14.470 3.525 30.358 1.00 65.62 94 ILE A C 1
ATOM 782 O O . ILE A 1 94 ? -14.203 4.169 29.345 1.00 65.62 94 ILE A O 1
ATOM 786 N N . ASN A 1 95 ? -13.517 2.933 31.081 1.00 67.12 95 ASN A N 1
ATOM 787 C CA . ASN A 1 95 ? -12.102 3.025 30.733 1.00 67.12 95 ASN A CA 1
ATOM 788 C C . ASN A 1 95 ? -11.758 2.206 29.474 1.00 67.12 95 ASN A C 1
ATOM 790 O O . ASN A 1 95 ? -11.022 2.672 28.606 1.00 67.12 95 ASN A O 1
ATOM 794 N N . ILE A 1 96 ? -12.349 1.016 29.325 1.00 68.81 96 ILE A N 1
ATOM 795 C CA . ILE A 1 96 ? -12.232 0.203 28.104 1.00 68.81 96 ILE A CA 1
ATOM 796 C C . ILE A 1 96 ? -12.801 0.964 26.903 1.00 68.81 96 ILE A C 1
ATOM 798 O O . ILE A 1 96 ? -12.163 0.993 25.851 1.00 68.81 96 ILE A O 1
ATOM 802 N N . TRP A 1 97 ? -13.955 1.620 27.072 1.00 65.56 97 TRP A N 1
ATOM 803 C CA . TRP A 1 97 ? -14.502 2.530 26.069 1.00 65.56 97 TRP A CA 1
ATOM 804 C C . TRP A 1 97 ? -13.474 3.623 25.759 1.00 65.56 97 TRP A C 1
ATOM 806 O O . TRP A 1 97 ? -12.984 3.671 24.640 1.00 65.56 97 TRP A O 1
ATOM 816 N N . SER A 1 98 ? -13.038 4.411 26.743 1.00 67.31 98 SER A N 1
ATOM 817 C CA . SER A 1 98 ? -12.057 5.498 26.565 1.00 67.31 98 SER A CA 1
ATOM 818 C C . SER A 1 98 ? -10.821 5.096 25.742 1.00 67.31 98 SER A C 1
ATOM 820 O O . SER A 1 98 ? -10.424 5.809 24.817 1.00 67.31 98 SER A O 1
ATOM 822 N N . HIS A 1 99 ? -10.250 3.916 26.005 1.00 65.00 99 HIS A N 1
ATOM 823 C CA . HIS A 1 99 ? -9.090 3.416 25.268 1.00 65.00 99 HIS A CA 1
ATOM 824 C C . HIS A 1 99 ? -9.387 3.026 23.812 1.00 65.00 99 HIS A C 1
ATOM 826 O O . HIS A 1 99 ? -8.534 3.253 22.955 1.00 65.00 99 HIS A O 1
ATOM 832 N N . LEU A 1 100 ? -10.579 2.503 23.510 1.00 62.88 100 LEU A N 1
ATOM 833 C CA . LEU A 1 100 ? -11.015 2.195 22.139 1.00 62.88 100 LEU A CA 1
ATOM 834 C C . LEU A 1 100 ? -11.274 3.455 21.292 1.00 62.88 100 LEU A C 1
ATOM 836 O O . LEU A 1 100 ? -11.248 3.375 20.067 1.00 62.88 100 LEU A O 1
ATOM 840 N N . PHE A 1 101 ? -11.503 4.619 21.912 1.00 63.88 101 PHE A N 1
ATOM 841 C CA . PHE A 1 101 ? -11.810 5.869 21.195 1.00 63.88 101 PHE A CA 1
ATOM 842 C C . PHE A 1 101 ? -10.615 6.798 20.997 1.00 63.88 101 PHE A C 1
ATOM 844 O O . PHE A 1 101 ? -10.793 7.869 20.415 1.00 63.88 101 PHE A O 1
ATOM 851 N N . ASN A 1 102 ? -9.408 6.436 21.443 1.00 64.19 102 ASN A N 1
ATOM 852 C CA . ASN A 1 102 ? -8.261 7.336 21.361 1.00 64.19 102 ASN A CA 1
ATOM 853 C C . ASN A 1 102 ? -7.736 7.411 19.904 1.00 64.19 102 ASN A C 1
ATOM 855 O O . ASN A 1 102 ? -7.098 6.474 19.422 1.00 64.19 102 ASN A O 1
ATOM 859 N N . PRO A 1 103 ? -7.968 8.513 19.160 1.00 56.62 103 PRO A N 1
ATOM 860 C CA . PRO A 1 103 ? -7.900 8.547 17.690 1.00 56.62 103 PRO A CA 1
ATOM 861 C C . PRO A 1 103 ? -6.467 8.626 17.117 1.00 56.62 103 PRO A C 1
ATOM 863 O O . PRO A 1 103 ? -6.272 9.045 15.969 1.00 56.62 103 PRO A O 1
ATOM 866 N N . GLY A 1 104 ? -5.458 8.279 17.922 1.00 55.56 104 GLY A N 1
ATOM 867 C CA . GLY A 1 104 ? -4.036 8.464 17.625 1.00 55.56 104 GLY A CA 1
ATOM 868 C C . GLY A 1 104 ? -3.352 7.282 16.936 1.00 55.56 104 GLY A C 1
ATOM 869 O O . GLY A 1 104 ? -2.423 7.503 16.161 1.00 55.56 104 GLY A O 1
ATOM 870 N N . GLU A 1 105 ? -3.810 6.045 17.143 1.00 56.03 105 GLU A N 1
ATOM 871 C CA . GLU A 1 105 ? -3.068 4.848 16.721 1.00 56.03 105 GLU A CA 1
ATOM 872 C C . GLU A 1 105 ? -3.883 3.953 15.763 1.00 56.03 105 GLU A C 1
ATOM 874 O O . GLU A 1 105 ? -4.518 2.979 16.133 1.00 56.03 105 GLU A O 1
ATOM 879 N N . SER A 1 106 ? -3.799 4.245 14.460 1.00 53.50 106 SER A N 1
ATOM 880 C CA . SER A 1 106 ? -4.155 3.321 13.358 1.00 53.50 106 SER A CA 1
ATOM 881 C C . SER A 1 106 ? -5.648 2.988 13.108 1.00 53.50 106 SER A C 1
ATOM 883 O O . SER A 1 106 ? -6.032 1.846 12.866 1.00 53.50 106 SER A O 1
ATOM 885 N N . LEU A 1 107 ? -6.474 4.026 12.940 1.00 55.75 107 LEU A N 1
ATOM 886 C CA . LEU A 1 107 ? -7.893 3.988 12.509 1.00 55.75 107 LEU A CA 1
ATOM 887 C C . LEU A 1 107 ? -8.267 3.045 11.333 1.00 55.75 107 LEU A C 1
ATOM 889 O O . LEU A 1 107 ? -9.444 2.753 11.125 1.00 55.75 107 LEU A O 1
ATOM 893 N N . ALA A 1 108 ? -7.310 2.601 10.510 1.00 56.12 108 ALA A N 1
ATOM 894 C CA . ALA A 1 108 ? -7.588 1.760 9.344 1.00 56.12 108 ALA A CA 1
ATOM 895 C C . ALA A 1 108 ? -7.807 0.277 9.691 1.00 56.12 108 ALA A C 1
ATOM 897 O O . ALA A 1 108 ? -8.660 -0.352 9.072 1.00 56.12 108 ALA A O 1
ATOM 898 N N . ASN A 1 109 ? -7.068 -0.269 10.664 1.00 60.50 109 ASN A N 1
ATOM 899 C CA . ASN A 1 109 ? -7.283 -1.643 11.141 1.00 60.50 109 ASN A CA 1
ATOM 900 C C . ASN A 1 109 ? -8.389 -1.694 12.211 1.00 60.50 109 ASN A C 1
ATOM 902 O O . ASN A 1 109 ? -9.020 -2.727 12.425 1.00 60.50 109 ASN A O 1
ATOM 906 N N . ASP A 1 110 ? -8.656 -0.545 12.832 1.00 68.88 110 ASP A N 1
ATOM 907 C CA . ASP A 1 110 ? -9.556 -0.412 13.971 1.00 68.88 110 ASP A CA 1
ATOM 908 C C . ASP A 1 110 ? -11.039 -0.502 13.600 1.00 68.88 110 ASP A C 1
ATOM 910 O O . ASP A 1 110 ? -11.842 -0.995 14.379 1.00 68.88 110 ASP A O 1
ATOM 914 N N . ARG A 1 111 ? -11.439 -0.114 12.378 1.00 72.12 111 ARG A N 1
ATOM 915 C CA . ARG A 1 111 ? -12.864 -0.145 11.986 1.00 72.12 111 ARG A CA 1
ATOM 916 C C . ARG A 1 111 ? -13.494 -1.536 12.080 1.00 72.12 111 ARG A C 1
ATOM 918 O O . ARG A 1 111 ? -14.650 -1.641 12.477 1.00 72.12 111 ARG A O 1
ATOM 925 N N . GLN A 1 112 ? -12.768 -2.595 11.712 1.00 77.19 112 GLN A N 1
ATOM 926 C CA . GLN A 1 112 ? -13.289 -3.965 11.819 1.00 77.19 112 GLN A CA 1
ATOM 927 C C . GLN A 1 112 ? -13.402 -4.414 13.277 1.00 77.19 112 GLN A C 1
ATOM 929 O O . GLN A 1 112 ? -14.395 -5.036 13.653 1.00 77.19 112 GLN A O 1
ATOM 934 N N . VAL A 1 113 ? -12.406 -4.073 14.098 1.00 79.12 113 VAL A N 1
ATOM 935 C CA . VAL A 1 113 ? -12.413 -4.367 15.536 1.00 79.12 113 VAL A CA 1
ATOM 936 C C . VAL A 1 113 ? -13.577 -3.643 16.200 1.00 79.12 113 VAL A C 1
ATOM 938 O O . VAL A 1 113 ? -14.386 -4.273 16.874 1.00 79.12 113 VAL A O 1
ATOM 941 N N . LEU A 1 114 ? -13.727 -2.354 15.913 1.00 77.56 114 LEU A N 1
ATOM 942 C CA . LEU A 1 114 ? -14.777 -1.506 16.446 1.00 77.56 114 LEU A CA 1
ATOM 943 C C . LEU A 1 114 ? -16.171 -2.002 16.043 1.00 77.56 114 LEU A C 1
ATOM 945 O O . LEU A 1 114 ? -17.043 -2.119 16.895 1.00 77.56 114 LEU A O 1
ATOM 949 N N . ARG A 1 115 ? -16.374 -2.384 14.775 1.00 83.75 115 ARG A N 1
ATOM 950 C CA . ARG A 1 115 ? -17.622 -3.021 14.317 1.00 83.75 115 ARG A CA 1
ATOM 951 C C . ARG A 1 115 ? -17.939 -4.290 15.104 1.00 83.75 115 ARG A C 1
ATOM 953 O O . ARG A 1 115 ? -19.070 -4.474 15.549 1.00 83.75 115 ARG A O 1
ATOM 960 N N . ARG A 1 116 ? -16.941 -5.155 15.304 1.00 83.94 116 ARG A N 1
ATOM 961 C CA . ARG A 1 116 ? -17.112 -6.402 16.057 1.00 83.94 116 ARG A CA 1
ATOM 962 C C . ARG A 1 116 ? -17.472 -6.134 17.516 1.00 83.94 116 ARG A C 1
ATOM 964 O O . ARG A 1 116 ? -18.361 -6.796 18.048 1.00 83.94 116 ARG A O 1
ATOM 971 N N . GLU A 1 117 ? -16.793 -5.191 18.161 1.00 83.06 117 GLU A N 1
ATOM 972 C CA . GLU A 1 117 ? -17.095 -4.824 19.544 1.00 83.06 117 GLU A CA 1
ATOM 973 C C . GLU A 1 117 ? -18.476 -4.160 19.652 1.00 83.06 117 GLU A C 1
ATOM 975 O O . GLU A 1 117 ? -19.260 -4.556 20.511 1.00 83.06 117 GLU A O 1
ATOM 980 N N . PHE A 1 118 ? -18.858 -3.277 18.725 1.00 84.00 118 PHE A N 1
ATOM 981 C CA . PHE A 1 118 ? -20.213 -2.716 18.681 1.00 84.00 118 PHE A CA 1
ATOM 982 C C . PHE A 1 118 ? -21.292 -3.789 18.535 1.00 84.00 118 PHE A C 1
ATOM 984 O O . PHE A 1 118 ? -22.269 -3.777 19.283 1.00 84.00 118 PHE A O 1
ATOM 991 N N . GLY A 1 119 ? -21.099 -4.765 17.644 1.00 87.44 119 GLY A N 1
ATOM 992 C CA . GLY A 1 119 ? -22.015 -5.900 17.521 1.00 87.44 119 GLY A CA 1
ATOM 993 C C . GLY A 1 119 ? -22.128 -6.702 18.822 1.00 87.44 119 GLY A C 1
ATOM 994 O O . GLY A 1 119 ? -23.227 -7.086 19.225 1.00 87.44 119 GLY A O 1
ATOM 995 N N . ARG A 1 120 ? -21.013 -6.904 19.537 1.00 87.75 120 ARG A N 1
ATOM 996 C CA . ARG A 1 120 ? -21.011 -7.569 20.852 1.00 87.75 120 ARG A CA 1
ATOM 997 C C . ARG A 1 120 ? -21.759 -6.768 21.909 1.00 87.75 120 ARG A C 1
ATOM 999 O O . ARG A 1 120 ? -22.507 -7.356 22.686 1.00 87.75 120 ARG A O 1
ATOM 1006 N N . ILE A 1 121 ? -21.566 -5.455 21.942 1.00 84.81 121 ILE A N 1
ATOM 1007 C CA . ILE A 1 121 ? -22.231 -4.554 22.885 1.00 84.81 121 ILE A CA 1
ATOM 1008 C C . ILE A 1 121 ? -23.737 -4.547 22.637 1.00 84.81 121 ILE A C 1
ATOM 1010 O O . ILE A 1 121 ? -24.491 -4.770 23.580 1.00 84.81 121 ILE A O 1
ATOM 1014 N N . LEU A 1 122 ? -24.173 -4.408 21.381 1.00 85.44 122 LEU A N 1
ATOM 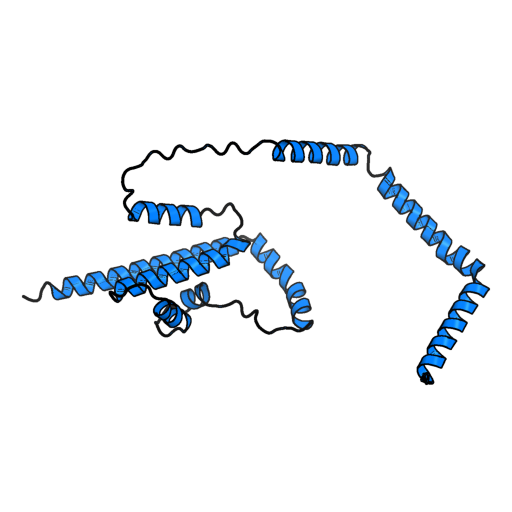1015 C CA . LEU A 1 122 ? -25.588 -4.506 21.018 1.00 85.44 122 LEU A CA 1
ATOM 1016 C C . LEU A 1 122 ? -26.171 -5.861 21.423 1.00 85.44 122 LEU A C 1
ATOM 1018 O O . LEU A 1 122 ? -27.228 -5.921 22.039 1.00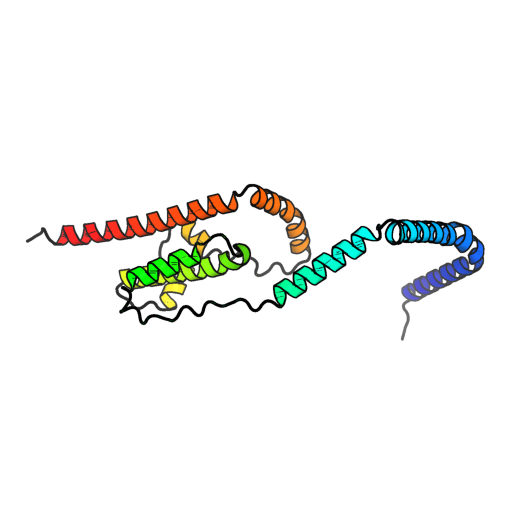 85.44 122 LEU A O 1
ATOM 1022 N N . THR A 1 123 ? -25.453 -6.954 21.168 1.00 90.31 123 THR A N 1
ATOM 1023 C CA . THR A 1 123 ? -25.915 -8.294 21.559 1.00 90.31 123 THR A CA 1
ATOM 1024 C C . THR A 1 123 ? -26.074 -8.414 23.071 1.00 90.31 123 THR A C 1
ATOM 1026 O O . THR A 1 123 ? -27.086 -8.922 23.541 1.00 90.31 123 THR A O 1
ATOM 1029 N N . ARG A 1 124 ? -25.105 -7.923 23.855 1.00 87.25 124 ARG A N 1
ATOM 1030 C CA . ARG A 1 124 ? -25.202 -7.907 25.324 1.00 87.25 124 ARG A CA 1
ATOM 1031 C C . ARG A 1 124 ? -26.360 -7.041 25.806 1.00 87.25 124 ARG A C 1
ATOM 1033 O O . ARG A 1 124 ? -27.059 -7.439 26.732 1.00 87.25 124 ARG A O 1
ATOM 1040 N N . TYR A 1 125 ? -26.573 -5.897 25.167 1.00 85.00 125 TYR A N 1
ATOM 1041 C CA . TYR A 1 125 ? -27.671 -4.994 25.477 1.00 85.00 125 TYR A CA 1
ATOM 1042 C C . TYR A 1 125 ? -29.034 -5.666 25.248 1.00 85.00 125 TYR A C 1
ATOM 1044 O O . TYR A 1 125 ? -29.850 -5.725 26.166 1.00 85.00 125 TYR A O 1
ATOM 1052 N N . TYR A 1 126 ? -29.248 -6.265 24.073 1.00 86.19 126 TYR A N 1
ATOM 1053 C CA . TYR A 1 126 ? -30.481 -6.997 23.760 1.00 86.19 126 TYR A CA 1
ATOM 1054 C C . TYR A 1 126 ? -30.661 -8.259 24.610 1.00 86.19 126 TYR A C 1
ATOM 1056 O O . TYR A 1 126 ? -31.779 -8.606 24.982 1.00 86.19 126 TYR A O 1
ATOM 1064 N N . ALA A 1 127 ? -29.572 -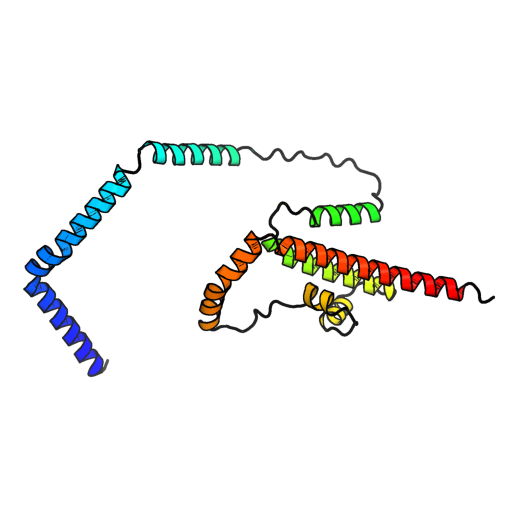8.947 24.956 1.00 89.06 127 ALA A N 1
ATOM 1065 C CA . ALA A 1 127 ? -29.628 -10.087 25.863 1.00 89.06 127 ALA A CA 1
ATOM 1066 C C . ALA A 1 127 ? -30.163 -9.654 27.234 1.00 89.06 127 ALA A C 1
ATOM 1068 O O . ALA A 1 127 ? -31.084 -10.270 27.770 1.00 89.06 127 ALA A O 1
ATOM 1069 N N . ASN A 1 128 ? -29.644 -8.536 27.751 1.00 86.06 128 ASN A N 1
ATOM 1070 C CA . ASN A 1 128 ? -30.074 -7.972 29.021 1.00 86.06 128 ASN A CA 1
ATOM 1071 C C . ASN A 1 128 ? -31.529 -7.479 28.979 1.00 86.06 128 ASN A C 1
ATOM 1073 O O . ASN A 1 128 ? -32.287 -7.745 29.908 1.00 86.06 128 ASN A O 1
ATOM 1077 N N . SER A 1 129 ? -31.959 -6.817 27.897 1.00 81.62 129 SER A N 1
ATOM 1078 C CA . SER A 1 129 ? -33.350 -6.356 27.770 1.00 81.62 129 SER A CA 1
ATOM 1079 C C . SER A 1 129 ? -34.350 -7.519 27.730 1.00 81.62 129 SER A C 1
ATOM 1081 O O . SER A 1 129 ? -35.422 -7.427 28.328 1.00 81.62 129 SER A O 1
ATOM 1083 N N . LEU A 1 130 ? -33.968 -8.641 27.113 1.00 86.75 130 LEU A N 1
ATOM 1084 C CA . LEU A 1 130 ? -34.753 -9.876 27.043 1.00 86.75 130 LEU A CA 1
ATOM 1085 C C . LEU A 1 130 ? -34.580 -10.799 28.262 1.00 86.75 130 LEU A C 1
ATOM 1087 O O . LEU A 1 130 ? -35.162 -11.884 28.275 1.00 86.75 130 LEU A O 1
ATOM 1091 N N . HIS A 1 131 ? -33.791 -10.402 29.268 1.00 88.06 131 HIS A N 1
ATOM 1092 C CA . HIS A 1 131 ? -33.436 -11.222 30.436 1.00 88.06 131 HIS A CA 1
ATOM 1093 C C . HIS A 1 131 ? -32.875 -12.610 30.059 1.00 88.06 131 HIS A C 1
ATOM 1095 O O . HIS A 1 131 ? -33.148 -13.618 30.714 1.00 88.06 131 HIS A O 1
ATOM 1101 N N . ARG A 1 132 ? -32.094 -12.679 28.976 1.00 88.31 132 ARG A N 1
ATOM 1102 C CA . ARG A 1 132 ? -31.417 -13.892 28.495 1.00 88.31 132 ARG A CA 1
ATOM 1103 C C . ARG A 1 132 ? -29.904 -13.713 28.544 1.00 88.31 132 ARG A C 1
ATOM 1105 O O . ARG A 1 132 ? -29.392 -12.600 28.529 1.00 88.31 132 ARG A O 1
ATOM 1112 N N . GLN A 1 133 ? -29.168 -14.822 28.593 1.00 87.94 133 GLN A N 1
ATOM 1113 C CA . GLN A 1 133 ? -27.712 -14.762 28.472 1.00 87.94 133 GLN A CA 1
ATOM 1114 C C . GLN A 1 133 ? -27.309 -14.393 27.033 1.00 87.94 133 GLN A C 1
ATOM 1116 O O . GLN A 1 133 ? -27.988 -14.809 26.089 1.00 87.94 133 GLN A O 1
ATOM 1121 N N . PRO A 1 134 ? -26.228 -13.614 26.845 1.00 88.19 134 PRO A N 1
ATOM 1122 C CA . PRO A 1 134 ? -25.735 -13.265 25.520 1.00 88.19 134 PRO A CA 1
ATOM 1123 C C . PRO A 1 134 ? -25.187 -14.517 24.830 1.00 88.19 134 PRO A C 1
ATOM 1125 O O . PRO A 1 134 ? -24.096 -14.982 25.151 1.00 88.19 134 PRO A O 1
ATOM 1128 N N . ASP A 1 135 ? -25.955 -15.051 23.885 1.00 91.69 135 ASP A N 1
ATOM 1129 C CA . ASP A 1 135 ? -25.597 -16.230 23.096 1.00 91.69 135 ASP A CA 1
ATOM 1130 C C . ASP A 1 135 ? -25.354 -15.857 21.625 1.00 91.69 135 ASP A C 1
ATOM 1132 O O . ASP A 1 135 ? -25.850 -14.847 21.115 1.00 91.69 135 ASP A O 1
ATOM 1136 N N . PHE A 1 136 ? -24.600 -16.700 20.923 1.00 90.75 136 PHE A N 1
ATOM 1137 C CA . PHE A 1 136 ? -24.311 -16.576 19.500 1.00 90.75 136 PHE A CA 1
ATOM 1138 C C . PHE A 1 136 ? -25.587 -16.537 18.648 1.00 90.75 136 PHE A C 1
ATOM 1140 O O . PHE A 1 136 ? -25.626 -15.829 17.648 1.00 90.75 136 PHE A O 1
ATOM 1147 N N . GLN A 1 137 ? -26.655 -17.224 19.067 1.00 93.69 137 GLN A N 1
ATOM 1148 C CA . GLN A 1 137 ? -27.950 -17.181 18.376 1.00 93.69 137 GLN A CA 1
ATOM 1149 C C . GLN A 1 137 ? -28.549 -15.773 18.342 1.00 93.69 137 GLN A C 1
ATOM 1151 O O . GLN A 1 137 ? -29.130 -15.378 17.337 1.00 93.69 137 GLN A O 1
ATOM 1156 N N . LEU A 1 138 ? -28.387 -15.002 19.423 1.00 91.88 138 LEU A N 1
ATOM 1157 C CA . LEU A 1 138 ? -28.887 -13.633 19.484 1.00 91.88 138 LEU A CA 1
ATOM 1158 C C . LEU A 1 138 ? -28.057 -12.704 18.593 1.00 91.88 138 LEU A C 1
ATOM 1160 O O . LEU A 1 138 ? -28.616 -11.847 17.918 1.00 91.88 138 LEU A O 1
ATOM 1164 N N . TYR A 1 139 ? -26.737 -12.909 18.557 1.00 91.44 139 TYR A N 1
ATOM 1165 C CA . TYR A 1 139 ? -25.853 -12.201 17.630 1.00 91.44 139 TYR A CA 1
ATOM 1166 C C . TYR A 1 139 ? -26.234 -12.483 16.170 1.00 91.44 139 TYR A C 1
ATOM 1168 O O . TYR A 1 139 ? -26.305 -11.560 15.364 1.00 91.44 139 TYR A O 1
ATOM 1176 N N . ASP A 1 140 ? -26.523 -13.743 15.836 1.00 91.56 140 ASP A N 1
ATOM 1177 C CA . ASP A 1 140 ? -26.915 -14.156 14.486 1.00 91.56 140 ASP A CA 1
ATOM 1178 C C . ASP A 1 140 ? -28.312 -13.622 14.110 1.00 91.56 140 ASP A C 1
ATOM 1180 O O . ASP A 1 140 ? -28.500 -13.101 13.016 1.00 91.56 140 ASP A O 1
ATOM 1184 N N . ALA A 1 141 ? -29.276 -13.625 15.037 1.00 92.56 141 ALA A N 1
ATOM 1185 C CA . ALA A 1 141 ? -30.587 -12.996 14.831 1.00 92.56 141 ALA A CA 1
ATOM 1186 C C . ALA A 1 141 ? -30.470 -11.481 14.564 1.00 92.56 141 ALA A C 1
ATOM 1188 O O . ALA A 1 141 ? -31.140 -10.940 13.681 1.00 92.56 141 ALA A O 1
ATOM 1189 N N . LEU A 1 142 ? -29.570 -10.803 15.286 1.00 91.31 142 LEU A N 1
ATOM 1190 C CA . LEU A 1 142 ? -29.249 -9.390 15.080 1.00 91.31 142 LEU A CA 1
ATOM 1191 C C . LEU A 1 142 ? -28.597 -9.168 13.700 1.00 91.31 142 LEU A C 1
ATOM 1193 O O . LEU A 1 142 ? -28.989 -8.261 12.971 1.00 91.31 142 LEU A O 1
ATOM 1197 N N . HIS A 1 143 ? -27.662 -10.042 13.310 1.00 89.19 143 HIS A N 1
ATOM 1198 C CA . HIS A 1 143 ? -26.980 -10.014 12.011 1.00 89.19 143 HIS A CA 1
ATOM 1199 C C . HIS A 1 143 ? -27.915 -10.315 10.832 1.00 89.19 143 HIS A C 1
ATOM 1201 O O . HIS A 1 143 ? -27.695 -9.829 9.729 1.00 89.19 143 HIS A O 1
ATOM 1207 N N . ARG A 1 144 ? -28.952 -11.132 11.027 1.00 90.25 144 ARG A N 1
ATOM 1208 C CA . ARG A 1 144 ? -29.954 -11.457 9.997 1.00 90.25 144 ARG A CA 1
ATOM 1209 C C . ARG A 1 144 ? -31.044 -10.393 9.863 1.00 90.25 144 ARG A C 1
ATOM 1211 O O . ARG A 1 144 ? -31.873 -10.497 8.962 1.00 90.25 144 ARG A O 1
ATOM 1218 N N . GLY A 1 145 ? -31.057 -9.395 10.749 1.00 88.12 145 GLY A N 1
ATOM 1219 C CA . GLY A 1 145 ? -32.092 -8.364 10.790 1.00 88.12 145 GLY A CA 1
ATOM 1220 C C . GLY A 1 145 ? -33.440 -8.873 11.309 1.00 88.12 145 GLY A C 1
ATOM 1221 O O . GLY A 1 145 ? -34.467 -8.268 11.018 1.00 88.12 145 GLY A O 1
ATOM 1222 N N . GLU A 1 146 ? -33.462 -9.979 12.064 1.00 92.62 146 GLU A N 1
ATOM 1223 C CA . GLU A 1 146 ? -34.686 -10.481 12.711 1.00 92.62 146 GLU A CA 1
ATOM 1224 C C . GLU A 1 146 ? -35.131 -9.555 13.855 1.00 92.62 146 GLU A C 1
ATOM 1226 O O . GLU A 1 146 ? -36.319 -9.441 14.154 1.00 92.62 146 GLU A O 1
ATOM 1231 N N . ILE A 1 147 ? -34.171 -8.864 14.475 1.00 88.19 147 ILE A N 1
ATOM 1232 C CA . ILE A 1 147 ? -34.406 -7.826 15.477 1.00 88.19 147 ILE A CA 1
ATOM 1233 C C . ILE A 1 147 ? -34.381 -6.467 14.761 1.00 88.19 147 ILE A C 1
ATOM 1235 O O . ILE A 1 147 ? -33.374 -6.147 14.121 1.00 88.19 147 ILE A O 1
ATOM 1239 N N . PRO A 1 148 ? -35.449 -5.654 14.859 1.00 85.38 148 PRO A N 1
ATOM 1240 C CA . PRO A 1 148 ? -35.508 -4.372 14.176 1.00 85.38 148 PRO A CA 1
ATOM 1241 C C . PRO A 1 148 ? -34.467 -3.417 14.767 1.00 85.38 148 PRO A C 1
ATOM 1243 O O . PRO A 1 148 ? -34.546 -3.021 15.930 1.00 85.38 148 PRO A O 1
ATOM 1246 N N . LEU A 1 149 ? -33.496 -3.047 13.938 1.00 85.56 149 LEU A N 1
ATOM 1247 C CA . LEU A 1 149 ? -32.513 -2.006 14.210 1.00 85.56 149 LEU A CA 1
ATOM 1248 C C . LEU A 1 149 ? -32.725 -0.852 13.226 1.00 85.56 149 LEU A C 1
ATOM 1250 O O . LEU A 1 149 ? -33.120 -1.099 12.082 1.00 85.56 149 LEU A O 1
ATOM 1254 N N . PRO A 1 150 ? -32.424 0.397 13.620 1.00 85.00 150 PRO A N 1
ATOM 1255 C CA . PRO A 1 150 ? -32.349 1.501 12.676 1.00 85.00 150 PRO A CA 1
ATOM 1256 C C . PRO A 1 150 ? -31.418 1.150 11.513 1.00 85.00 150 PRO A C 1
ATOM 1258 O O . PRO A 1 150 ? -30.314 0.633 11.715 1.00 85.00 150 PRO A O 1
ATOM 1261 N N . THR A 1 151 ? -31.860 1.439 10.289 1.00 78.50 151 THR A N 1
ATOM 1262 C CA . THR A 1 151 ? -31.158 1.069 9.050 1.00 78.50 151 THR A CA 1
ATOM 1263 C C . THR A 1 151 ? -29.716 1.582 9.029 1.00 78.50 151 THR A C 1
ATOM 1265 O O . THR A 1 151 ? -28.823 0.917 8.510 1.00 78.50 151 THR A O 1
ATOM 1268 N N . GLU A 1 152 ? -29.482 2.743 9.638 1.00 79.81 152 GLU A N 1
ATOM 1269 C CA . GLU A 1 152 ? -28.173 3.388 9.763 1.00 79.81 152 GLU A CA 1
ATOM 1270 C C . GLU A 1 152 ? -27.210 2.558 10.624 1.00 79.81 152 GLU A C 1
ATOM 1272 O O . GLU A 1 152 ? -26.087 2.286 10.203 1.00 79.81 152 GLU A O 1
ATOM 1277 N N . ILE A 1 153 ? -27.669 2.069 11.782 1.00 79.69 153 ILE A N 1
ATOM 1278 C CA . ILE A 1 153 ? -26.880 1.229 12.698 1.00 79.69 153 ILE A CA 1
ATOM 1279 C C . ILE A 1 153 ? -26.643 -0.153 12.082 1.00 79.69 153 ILE A C 1
ATOM 1281 O O . ILE A 1 153 ? -25.551 -0.712 12.193 1.00 79.69 153 ILE A O 1
ATOM 1285 N N . TYR A 1 154 ? -27.642 -0.698 11.389 1.00 84.69 154 TYR A N 1
ATOM 1286 C CA . TYR A 1 154 ? -27.512 -1.992 10.729 1.00 84.69 154 TYR A CA 1
ATOM 1287 C C . TYR A 1 154 ? -26.462 -1.960 9.612 1.00 84.69 154 TYR A C 1
ATOM 1289 O O . TYR A 1 154 ? -25.543 -2.781 9.603 1.00 84.69 154 TYR A O 1
ATOM 1297 N N . ALA A 1 155 ? -26.540 -0.969 8.715 1.00 82.56 155 ALA A N 1
ATOM 1298 C CA . ALA A 1 155 ? -25.546 -0.773 7.660 1.00 82.56 155 ALA A CA 1
ATOM 1299 C C . ALA A 1 155 ? -24.140 -0.561 8.252 1.00 82.56 155 ALA A C 1
ATOM 1301 O O . ALA A 1 155 ? -23.101 -0.994 7.755 1.00 82.56 155 ALA A O 1
ATOM 1302 N N . LEU A 1 156 ? -24.088 0.078 9.405 1.00 79.56 156 LEU A N 1
ATOM 1303 C CA . LEU A 1 156 ? -22.835 0.378 10.041 1.00 79.56 156 LEU A CA 1
ATOM 1304 C C . LEU A 1 156 ? -22.155 -0.838 10.675 1.00 79.56 156 LEU A C 1
ATOM 1306 O O . LEU A 1 156 ? -20.942 -0.993 10.508 1.00 79.56 156 LEU A O 1
ATOM 1310 N N . VAL A 1 157 ? -22.902 -1.666 11.404 1.00 83.31 157 VAL A N 1
ATOM 1311 C CA . VAL A 1 157 ? -22.366 -2.789 12.187 1.00 83.31 157 VAL A CA 1
ATOM 1312 C C . VAL A 1 157 ? -22.268 -4.066 11.350 1.00 83.31 157 VAL A C 1
ATOM 1314 O O . VAL A 1 157 ? -21.278 -4.788 11.475 1.00 83.31 157 VAL A O 1
ATOM 1317 N N . PHE A 1 158 ? -23.248 -4.310 10.474 1.00 82.88 158 PHE A N 1
ATOM 1318 C CA . PHE A 1 158 ? -23.443 -5.588 9.779 1.00 82.88 158 PHE A CA 1
ATOM 1319 C C . PHE A 1 158 ? -23.312 -5.521 8.260 1.00 82.88 158 PHE A C 1
ATOM 1321 O O . PHE A 1 158 ? -23.324 -6.570 7.621 1.00 82.88 158 PHE A O 1
ATOM 1328 N N . GLU A 1 159 ? -23.160 -4.341 7.648 1.00 73.81 159 GLU A N 1
ATOM 1329 C CA . GLU A 1 159 ? -22.845 -4.287 6.217 1.00 73.81 159 GLU A CA 1
ATOM 1330 C C . GLU A 1 159 ? -21.418 -4.799 6.022 1.00 73.81 159 GLU A C 1
ATOM 1332 O O . GLU A 1 159 ? -20.419 -4.072 6.137 1.00 73.81 159 GLU A O 1
ATOM 1337 N N . GLU A 1 160 ? -21.331 -6.102 5.771 1.00 60.72 160 GLU A N 1
ATOM 1338 C CA . GLU A 1 160 ? -20.192 -6.729 5.139 1.00 60.72 160 GLU A CA 1
ATOM 1339 C C . GLU A 1 160 ? -19.894 -5.897 3.898 1.00 60.72 160 GLU A C 1
ATOM 1341 O O . GLU A 1 160 ? -20.712 -5.798 2.978 1.00 60.72 160 GLU A O 1
ATOM 1346 N N . GLU A 1 161 ? -18.723 -5.249 3.877 1.00 56.00 161 GLU A N 1
ATOM 1347 C CA . GLU A 1 161 ? -18.173 -4.784 2.615 1.00 56.00 161 GLU A CA 1
ATOM 1348 C C . GLU A 1 161 ? -18.231 -5.998 1.698 1.00 56.00 161 GLU A C 1
ATOM 1350 O O . GLU A 1 161 ? -17.554 -6.993 1.949 1.00 56.00 161 GLU A O 1
ATOM 1355 N N . ASN A 1 162 ? -19.121 -5.937 0.709 1.00 48.56 162 ASN A N 1
ATOM 1356 C CA . ASN A 1 162 ? -19.500 -7.021 -0.183 1.00 48.56 162 ASN A CA 1
ATOM 1357 C C . ASN A 1 162 ? -18.307 -7.338 -1.113 1.00 48.56 162 ASN A C 1
ATOM 1359 O O . ASN A 1 162 ? -18.281 -7.032 -2.307 1.00 48.56 162 ASN A O 1
ATOM 1363 N N . HIS A 1 163 ? -17.228 -7.823 -0.506 1.00 52.41 163 HIS A N 1
ATOM 1364 C CA . HIS A 1 163 ? -15.929 -8.135 -1.078 1.00 52.41 163 HIS A CA 1
ATOM 1365 C C . HIS A 1 163 ? -15.838 -9.613 -1.440 1.00 52.41 163 HIS A C 1
ATOM 1367 O O . HIS A 1 163 ? -14.927 -10.010 -2.169 1.00 52.41 163 HIS A O 1
ATOM 1373 N N . GLN A 1 164 ? -16.808 -10.423 -1.017 1.00 47.59 164 GLN A N 1
ATOM 1374 C CA . GLN A 1 164 ? -16.907 -11.798 -1.455 1.00 47.59 164 GLN A CA 1
ATOM 1375 C C . GLN A 1 164 ? -17.592 -11.872 -2.821 1.00 47.59 164 GLN A C 1
ATOM 1377 O O . GLN A 1 164 ? -18.773 -11.598 -2.989 1.00 47.59 164 GLN A O 1
ATOM 1382 N N . ASN A 1 165 ? -16.790 -12.304 -3.795 1.00 46.59 165 ASN A N 1
ATOM 1383 C CA . ASN A 1 165 ? -17.173 -12.755 -5.131 1.00 46.59 165 ASN A CA 1
ATOM 1384 C C . ASN A 1 165 ? -17.114 -11.732 -6.284 1.00 46.59 165 ASN A C 1
ATOM 1386 O O . ASN A 1 165 ? -17.960 -11.706 -7.178 1.00 46.59 165 ASN A O 1
ATOM 1390 N N . ARG A 1 166 ? -16.032 -10.947 -6.356 1.00 47.53 166 ARG A N 1
ATOM 1391 C CA . ARG A 1 166 ? -15.553 -10.375 -7.632 1.00 47.53 166 ARG A CA 1
ATOM 1392 C C . ARG A 1 166 ? -14.129 -10.838 -7.943 1.00 47.53 166 ARG A C 1
ATOM 1394 O O . ARG A 1 166 ? -13.214 -10.032 -8.078 1.00 47.53 166 ARG A O 1
ATOM 1401 N N . ASN A 1 167 ? -13.961 -12.149 -8.115 1.00 49.88 167 ASN A N 1
ATOM 1402 C CA . ASN A 1 167 ? -12.726 -12.789 -8.592 1.00 49.88 167 ASN A CA 1
ATOM 1403 C C . ASN A 1 167 ? -12.465 -12.522 -10.091 1.00 49.88 167 ASN A C 1
ATOM 1405 O O . ASN A 1 167 ? -12.299 -13.445 -10.884 1.00 49.88 167 ASN A O 1
ATOM 1409 N N . GLY A 1 168 ? -12.446 -11.258 -10.517 1.00 61.44 168 GLY A N 1
ATOM 1410 C CA . GLY A 1 168 ? -12.161 -10.888 -11.902 1.00 61.44 168 GLY A CA 1
ATOM 1411 C C . GLY A 1 168 ? -11.294 -9.642 -11.982 1.00 61.44 168 GLY A C 1
ATOM 1412 O O . GLY A 1 168 ? -11.567 -8.661 -11.299 1.00 61.44 168 GLY A O 1
ATOM 1413 N N . LEU A 1 169 ? -10.298 -9.650 -12.876 1.00 64.69 169 LEU A N 1
ATOM 1414 C CA . LEU A 1 169 ? -9.384 -8.534 -13.196 1.00 64.69 169 LEU A CA 1
ATOM 1415 C C . LEU A 1 169 ? -10.083 -7.166 -13.364 1.00 64.69 169 LEU A C 1
ATOM 1417 O O . LEU A 1 169 ? -9.480 -6.123 -13.120 1.00 64.69 169 LEU A O 1
ATOM 1421 N N . ARG A 1 170 ? -11.379 -7.154 -13.709 1.00 60.00 170 ARG A N 1
ATOM 1422 C CA . ARG A 1 170 ? -12.216 -5.943 -13.744 1.00 60.00 170 ARG A CA 1
ATOM 1423 C C . ARG A 1 170 ? -12.342 -5.244 -12.383 1.00 60.00 170 ARG A C 1
ATOM 1425 O O . ARG A 1 170 ? -12.362 -4.019 -12.354 1.00 60.00 170 ARG A O 1
ATOM 1432 N N . GLY A 1 171 ? -12.362 -5.990 -11.276 1.00 58.03 171 GLY A N 1
ATOM 1433 C CA . GLY A 1 171 ? -12.410 -5.447 -9.914 1.00 58.03 171 GLY A CA 1
ATOM 1434 C C . GLY A 1 171 ? -11.165 -4.633 -9.549 1.00 58.03 171 GLY A C 1
ATOM 1435 O O . GLY A 1 171 ? -11.279 -3.584 -8.915 1.00 58.03 171 GLY A O 1
ATOM 1436 N N . MET A 1 172 ? -9.993 -5.059 -10.033 1.00 63.28 172 MET A N 1
ATOM 1437 C CA . MET A 1 172 ? -8.712 -4.387 -9.787 1.00 63.28 172 MET A CA 1
ATOM 1438 C C . MET A 1 172 ? -8.600 -3.056 -10.547 1.00 63.28 172 MET A C 1
ATOM 1440 O O . MET A 1 172 ? -8.080 -2.080 -10.020 1.00 63.28 172 MET A O 1
ATOM 1444 N N . ILE A 1 173 ? -9.153 -2.966 -11.760 1.00 69.00 173 ILE A N 1
ATOM 1445 C CA . ILE A 1 173 ? -9.160 -1.706 -12.523 1.00 69.00 173 ILE A CA 1
ATOM 1446 C C . ILE A 1 173 ? -10.121 -0.697 -11.876 1.00 69.00 173 ILE A C 1
ATOM 1448 O O . ILE A 1 173 ? -9.792 0.480 -11.731 1.00 69.00 173 ILE A O 1
ATOM 1452 N N . THR A 1 174 ? -11.286 -1.153 -11.406 1.00 62.41 174 THR A N 1
ATOM 1453 C CA . THR A 1 174 ? -12.228 -0.277 -10.694 1.00 62.41 174 THR A CA 1
ATOM 1454 C C . THR A 1 174 ? -11.729 0.173 -9.323 1.00 62.41 174 THR A C 1
ATOM 1456 O O . THR A 1 174 ? -12.120 1.254 -8.879 1.00 62.41 174 THR A O 1
ATOM 1459 N N . SER A 1 175 ? -10.870 -0.600 -8.645 1.00 55.28 175 SER A N 1
ATOM 1460 C CA . SER A 1 175 ? -10.284 -0.155 -7.378 1.00 55.28 175 SER A CA 1
ATOM 1461 C C . SER A 1 175 ? -9.313 0.998 -7.619 1.00 55.28 175 SER A C 1
ATOM 1463 O O . SER A 1 175 ? -9.484 2.035 -6.990 1.00 55.28 175 SER A O 1
ATOM 1465 N N . VAL A 1 176 ? -8.416 0.887 -8.608 1.00 67.75 176 VAL A N 1
ATOM 1466 C CA . VAL A 1 176 ? -7.440 1.934 -8.970 1.00 67.75 176 VAL A CA 1
ATOM 1467 C C . VAL A 1 176 ? -8.117 3.242 -9.393 1.00 67.75 176 VAL A C 1
ATOM 1469 O O . VAL A 1 176 ? -7.686 4.315 -8.973 1.00 67.75 176 VAL A O 1
ATOM 1472 N N . ILE A 1 177 ? -9.212 3.170 -10.158 1.00 70.19 177 ILE A N 1
ATOM 1473 C CA . ILE A 1 177 ? -9.957 4.362 -10.607 1.00 70.19 177 ILE A CA 1
ATOM 1474 C C . ILE A 1 177 ? -10.677 5.067 -9.441 1.00 70.19 177 ILE A C 1
ATOM 1476 O O . ILE A 1 177 ? -10.820 6.289 -9.449 1.00 70.19 177 ILE A O 1
ATOM 1480 N N . ASN A 1 178 ? -11.086 4.331 -8.402 1.00 61.28 178 ASN A N 1
ATOM 1481 C CA . ASN A 1 178 ? -11.789 4.896 -7.245 1.00 61.28 178 ASN A CA 1
ATOM 1482 C C . ASN A 1 178 ? -10.864 5.279 -6.071 1.00 61.28 178 ASN A C 1
ATOM 1484 O O . ASN A 1 178 ? -11.285 6.034 -5.187 1.00 61.28 178 ASN A O 1
ATOM 1488 N N . THR A 1 179 ? -9.604 4.832 -6.063 1.00 60.53 179 THR A N 1
ATOM 1489 C CA . THR A 1 179 ? -8.579 5.225 -5.080 1.00 60.53 179 THR A CA 1
ATOM 1490 C C . THR A 1 179 ? -8.394 6.743 -4.939 1.00 60.53 179 THR A C 1
ATOM 1492 O O . THR A 1 179 ? -8.385 7.209 -3.796 1.00 60.53 179 THR A O 1
ATOM 1495 N N . PRO A 1 180 ? -8.312 7.560 -6.017 1.00 65.50 180 PRO A N 1
ATOM 1496 C CA . PRO A 1 180 ? -8.099 9.002 -5.869 1.00 65.50 180 PRO A CA 1
ATOM 1497 C C . PRO A 1 180 ? -9.260 9.701 -5.147 1.00 65.50 180 PRO A C 1
ATOM 1499 O O . PRO A 1 180 ? -9.025 10.580 -4.321 1.00 65.50 180 PRO A O 1
ATOM 1502 N N . ARG A 1 181 ? -10.512 9.263 -5.354 1.00 64.25 181 ARG A N 1
ATOM 1503 C CA . ARG A 1 181 ? -11.673 9.804 -4.622 1.00 64.25 181 ARG A CA 1
ATOM 1504 C C . ARG A 1 181 ? -11.619 9.492 -3.124 1.00 64.25 181 ARG A C 1
ATOM 1506 O O . ARG A 1 181 ? -11.936 10.363 -2.315 1.00 64.25 181 ARG A O 1
ATOM 1513 N N . ARG A 1 182 ? -11.195 8.281 -2.744 1.00 58.88 182 ARG A N 1
ATOM 1514 C CA . ARG A 1 182 ? -11.005 7.903 -1.328 1.00 58.88 182 ARG A CA 1
ATOM 1515 C C . ARG A 1 182 ? -9.869 8.697 -0.680 1.00 58.88 182 ARG A C 1
ATOM 1517 O O . ARG A 1 182 ? -9.981 9.088 0.476 1.00 58.88 182 ARG A O 1
ATOM 1524 N N . TRP A 1 183 ? -8.808 8.980 -1.431 1.00 63.16 183 TRP A N 1
ATOM 1525 C CA . TRP A 1 183 ? -7.675 9.768 -0.948 1.00 63.16 183 TRP A CA 1
ATOM 1526 C C . TRP A 1 183 ? -8.061 11.229 -0.675 1.00 63.16 183 TRP A C 1
ATOM 1528 O O . TRP A 1 183 ? -7.731 11.764 0.380 1.00 63.16 183 TRP A O 1
ATOM 1538 N N . VAL A 1 184 ? -8.865 11.830 -1.561 1.00 64.81 184 VAL A N 1
ATOM 1539 C CA . VAL A 1 184 ? -9.407 13.190 -1.384 1.00 64.81 184 VAL A CA 1
ATOM 1540 C C . VAL A 1 184 ? -10.357 13.283 -0.180 1.00 64.81 184 VAL A C 1
ATOM 1542 O O . VAL A 1 184 ? -10.316 14.277 0.542 1.00 64.81 184 VAL A O 1
ATOM 1545 N N . ARG A 1 185 ? -11.178 12.253 0.090 1.00 59.53 185 ARG A N 1
ATOM 1546 C CA . ARG A 1 185 ? -12.014 12.206 1.310 1.00 59.53 185 ARG A CA 1
ATOM 1547 C C . ARG A 1 185 ? -11.186 12.095 2.588 1.00 59.53 185 ARG A C 1
ATOM 1549 O O . ARG A 1 185 ? -11.437 12.854 3.522 1.00 59.53 185 ARG A O 1
ATOM 1556 N N . ARG A 1 186 ? -10.164 11.231 2.601 1.00 58.28 186 ARG A N 1
ATOM 1557 C CA . ARG A 1 186 ? -9.235 11.106 3.739 1.00 58.28 186 ARG A CA 1
ATOM 1558 C C . ARG A 1 186 ? -8.506 12.415 4.031 1.00 58.28 186 ARG A C 1
ATOM 1560 O O . ARG A 1 186 ? -8.363 12.782 5.190 1.00 58.28 186 ARG A O 1
ATOM 1567 N N . TRP A 1 187 ? -8.100 13.145 2.992 1.00 60.75 187 TRP A N 1
ATOM 1568 C CA . TRP A 1 187 ? -7.452 14.453 3.136 1.00 60.75 187 TRP A CA 1
ATOM 1569 C C . TRP A 1 187 ? -8.362 15.531 3.731 1.00 60.75 187 TRP A C 1
ATOM 1571 O O . TRP A 1 187 ? -7.883 16.392 4.460 1.00 60.75 187 TRP A O 1
ATOM 1581 N N . LYS A 1 188 ? -9.672 15.486 3.462 1.00 67.25 188 LYS A N 1
ATOM 1582 C CA . LYS A 1 188 ? -10.629 16.466 4.003 1.00 67.25 188 LYS A CA 1
ATOM 1583 C C . LYS A 1 188 ? -11.047 16.207 5.454 1.00 67.25 188 LYS A C 1
ATOM 1585 O O . LYS A 1 188 ? -11.839 16.977 5.982 1.00 67.25 188 LYS A O 1
ATOM 1590 N N . GLY A 1 189 ? -10.574 15.132 6.090 1.00 65.62 189 GLY A N 1
ATOM 1591 C CA . GLY A 1 189 ? -10.964 14.788 7.463 1.00 65.62 189 GLY A CA 1
ATOM 1592 C C . GLY A 1 189 ? -12.440 14.401 7.620 1.00 65.62 189 GLY A C 1
ATOM 1593 O O . GLY A 1 189 ? -12.899 14.204 8.739 1.00 65.62 189 GLY A O 1
ATOM 1594 N N . GLN A 1 190 ? -13.172 14.245 6.515 1.00 66.56 190 GLN A N 1
ATOM 1595 C CA . GLN A 1 190 ? -14.608 13.968 6.513 1.00 66.56 190 GLN A CA 1
ATOM 1596 C C . GLN A 1 190 ? -14.927 12.587 7.105 1.00 66.56 190 GLN A C 1
ATOM 1598 O O . GLN A 1 190 ? -15.927 12.430 7.793 1.00 66.56 190 GLN A O 1
ATOM 1603 N N . ASP A 1 191 ? -14.001 11.631 6.964 1.00 66.00 191 ASP A N 1
ATOM 1604 C CA . ASP A 1 191 ? -14.092 10.319 7.612 1.00 66.00 191 ASP A CA 1
ATOM 1605 C C . ASP A 1 191 ? -14.129 10.415 9.150 1.00 66.00 191 ASP A C 1
ATOM 1607 O O . ASP A 1 191 ? -14.679 9.520 9.786 1.00 66.00 191 ASP A O 1
ATOM 1611 N N . ARG A 1 192 ? -13.551 11.467 9.761 1.00 67.75 192 ARG A N 1
ATOM 1612 C CA . ARG A 1 192 ? -13.657 11.698 11.213 1.00 67.75 192 ARG A CA 1
ATOM 1613 C C . ARG A 1 192 ? -15.023 12.254 11.578 1.00 67.75 192 ARG A C 1
ATOM 1615 O O . ARG A 1 192 ? -15.607 11.806 12.553 1.00 67.75 192 ARG A O 1
ATOM 1622 N N . THR A 1 193 ? -15.536 13.206 10.804 1.00 75.81 193 THR A N 1
ATOM 1623 C CA . THR A 1 193 ? -16.851 13.810 11.054 1.00 75.81 193 THR A CA 1
ATOM 1624 C C . THR A 1 193 ? -17.965 12.773 10.929 1.00 75.81 193 THR A C 1
ATOM 1626 O O . THR A 1 193 ? -18.808 12.684 11.814 1.00 75.81 193 THR A O 1
ATOM 1629 N N . ASP A 1 194 ? -17.908 11.933 9.892 1.00 72.19 194 ASP A N 1
ATOM 1630 C CA . ASP A 1 194 ? -18.848 10.824 9.705 1.00 72.19 194 ASP A CA 1
ATOM 1631 C C . ASP A 1 194 ? -18.736 9.804 10.852 1.00 72.19 194 ASP A C 1
ATOM 1633 O O . ASP A 1 194 ? -19.741 9.265 11.304 1.00 72.19 194 ASP A O 1
ATOM 1637 N N . HIS A 1 195 ? -17.522 9.576 11.372 1.00 69.12 195 HIS A N 1
ATOM 1638 C CA . HIS A 1 195 ? -17.294 8.686 12.509 1.00 69.12 195 HIS A CA 1
ATOM 1639 C C . HIS A 1 195 ? -17.859 9.230 13.829 1.00 69.12 195 HIS A C 1
ATOM 1641 O O . HIS A 1 195 ? -18.460 8.476 14.586 1.00 69.12 195 HIS A O 1
ATOM 1647 N N . TYR A 1 196 ? -17.713 10.528 14.101 1.00 75.25 196 TYR A N 1
ATOM 1648 C CA . TYR A 1 196 ? -18.316 11.144 15.287 1.00 75.25 196 TYR A CA 1
ATOM 1649 C C . TYR A 1 196 ? -19.839 11.171 15.201 1.00 75.25 196 TYR A C 1
ATOM 1651 O O . TYR A 1 196 ? -20.498 10.846 16.182 1.00 75.25 196 TYR A O 1
ATOM 1659 N N . ARG A 1 197 ? -20.396 11.489 14.026 1.00 78.31 197 ARG A N 1
ATOM 1660 C CA . ARG A 1 197 ? -21.849 11.483 13.814 1.00 78.31 197 ARG A CA 1
ATOM 1661 C C . ARG A 1 197 ? -22.451 10.095 14.044 1.00 78.31 197 ARG A C 1
ATOM 1663 O O . ARG A 1 197 ? -23.465 9.962 14.705 1.00 78.31 197 ARG A O 1
ATOM 1670 N N . MET A 1 198 ? -21.772 9.065 13.550 1.00 71.81 198 MET A N 1
ATOM 1671 C CA . MET A 1 198 ? -22.124 7.663 13.765 1.00 71.81 198 MET A CA 1
ATOM 1672 C C . MET A 1 198 ? -22.176 7.287 15.255 1.00 71.81 198 MET A C 1
ATOM 1674 O O . MET A 1 198 ? -23.075 6.568 15.683 1.00 71.81 198 MET A O 1
ATOM 1678 N N . ILE A 1 199 ? -21.188 7.729 16.036 1.00 72.44 199 ILE A N 1
ATOM 1679 C CA . ILE A 1 199 ? -21.138 7.451 17.477 1.00 72.44 199 ILE A CA 1
ATOM 1680 C C . ILE A 1 199 ? -22.288 8.164 18.190 1.00 72.44 199 ILE A C 1
ATOM 1682 O O . ILE A 1 199 ? -22.945 7.553 19.026 1.00 72.44 199 ILE A O 1
ATOM 1686 N N . ASP A 1 200 ? -22.538 9.422 17.835 1.00 79.69 200 ASP A N 1
ATOM 1687 C CA . ASP A 1 200 ? -23.619 10.235 18.393 1.00 79.69 200 ASP A CA 1
ATOM 1688 C C . ASP A 1 200 ? -24.988 9.580 18.155 1.00 79.69 200 ASP A C 1
ATOM 1690 O O . ASP A 1 200 ? -25.689 9.265 19.111 1.00 79.69 200 ASP A O 1
ATOM 1694 N N . GLU A 1 201 ? -25.298 9.222 16.904 1.00 78.88 201 GLU A N 1
ATOM 1695 C CA . GLU A 1 201 ? -26.536 8.520 16.531 1.00 78.88 201 GLU A CA 1
ATOM 1696 C C . GLU A 1 201 ? -26.724 7.216 17.334 1.00 78.88 201 GLU A C 1
ATOM 1698 O O . GLU A 1 201 ? -27.823 6.913 17.804 1.00 78.88 201 GLU A O 1
ATOM 1703 N N . MET A 1 202 ? -25.647 6.449 17.541 1.00 70.38 202 MET A N 1
ATOM 1704 C CA . MET A 1 202 ? -25.703 5.199 18.301 1.00 70.38 202 MET A CA 1
ATOM 1705 C C . MET A 1 202 ? -25.909 5.427 19.805 1.00 70.38 202 MET A C 1
ATOM 1707 O O . MET A 1 202 ? -26.674 4.693 20.433 1.00 70.38 202 MET A O 1
ATOM 1711 N N . LEU A 1 203 ? -25.237 6.420 20.390 1.00 77.56 203 LEU A N 1
ATOM 1712 C CA . LEU A 1 203 ? -25.409 6.777 21.798 1.00 77.56 203 LEU A CA 1
ATOM 1713 C C . LEU A 1 203 ? -26.830 7.280 22.058 1.00 77.56 203 LEU A C 1
ATOM 1715 O O . LEU A 1 203 ? -27.479 6.777 22.972 1.00 77.56 203 LEU A O 1
ATOM 1719 N N . THR A 1 204 ? -27.340 8.176 21.210 1.00 81.44 204 THR A N 1
ATOM 1720 C CA . THR A 1 204 ? -28.721 8.669 21.283 1.00 81.44 204 THR A CA 1
ATOM 1721 C C . THR A 1 204 ? -29.730 7.529 21.167 1.00 81.44 204 THR A C 1
ATOM 1723 O O . THR A 1 204 ? -30.710 7.489 21.910 1.00 81.44 204 THR A O 1
ATOM 1726 N N . PHE A 1 205 ? -29.490 6.554 20.285 1.00 79.19 205 PHE A N 1
ATOM 1727 C CA . PHE A 1 205 ? -30.349 5.376 20.191 1.00 79.19 205 PHE A CA 1
ATOM 1728 C C . PHE A 1 205 ? -30.357 4.569 21.498 1.00 79.19 205 PHE A C 1
ATOM 1730 O O . PHE A 1 205 ? -31.430 4.278 22.028 1.00 79.19 205 PHE A O 1
ATOM 1737 N N . MET A 1 206 ? -29.183 4.251 22.056 1.00 74.69 206 MET A N 1
ATOM 1738 C CA . MET A 1 206 ? -29.098 3.513 23.322 1.00 74.69 206 MET A CA 1
ATOM 1739 C C . MET A 1 206 ? -29.766 4.272 24.475 1.00 74.69 206 MET A C 1
ATOM 1741 O O . MET A 1 206 ? -30.488 3.662 25.259 1.00 74.69 206 MET A O 1
ATOM 1745 N N . GLU A 1 207 ? -29.580 5.587 24.550 1.00 77.50 207 GLU A N 1
ATOM 1746 C CA . GLU A 1 207 ? -30.225 6.449 25.542 1.00 77.50 207 GLU A CA 1
ATOM 1747 C C . GLU A 1 207 ? -31.754 6.427 25.397 1.00 77.50 207 GLU A C 1
ATOM 1749 O O . GLU A 1 207 ? -32.446 6.060 26.344 1.00 77.50 207 GLU A O 1
ATOM 1754 N N . SER A 1 208 ? -32.283 6.665 24.191 1.00 78.62 208 SER A N 1
ATOM 1755 C CA . SER A 1 208 ? -33.733 6.639 23.934 1.00 78.62 208 SER A CA 1
ATOM 1756 C C . SER A 1 208 ? -34.375 5.282 24.252 1.00 78.62 208 SER A C 1
ATOM 1758 O O . SER A 1 208 ? -35.475 5.213 24.803 1.00 78.62 208 SER A O 1
ATOM 1760 N N . SER A 1 209 ? -33.668 4.182 23.968 1.00 70.19 209 SER A N 1
ATOM 1761 C CA . SER A 1 209 ? -34.140 2.830 24.276 1.00 70.19 209 SER A CA 1
ATOM 1762 C C . SER A 1 209 ? -34.146 2.521 25.779 1.00 70.19 209 SER A C 1
ATOM 1764 O O . SER A 1 209 ? -34.963 1.723 26.239 1.00 70.19 209 SER A O 1
ATOM 1766 N N . LEU A 1 210 ? -33.268 3.163 26.560 1.00 72.06 210 LEU A N 1
ATOM 1767 C CA . LEU A 1 210 ? -33.260 3.065 28.021 1.00 72.06 210 LEU A CA 1
ATOM 1768 C C . LEU A 1 210 ? -34.370 3.909 28.654 1.00 72.06 210 LEU A C 1
ATOM 1770 O O . LEU A 1 210 ? -35.004 3.448 29.603 1.00 72.06 210 LEU A O 1
ATOM 1774 N N . GLU A 1 211 ? -34.620 5.111 28.133 1.00 70.06 211 GLU A N 1
ATOM 1775 C CA . GLU A 1 211 ? -35.680 5.993 28.632 1.00 70.06 211 GLU A CA 1
ATOM 1776 C C . GLU A 1 211 ? -37.071 5.381 28.437 1.00 70.06 211 GLU A C 1
ATOM 1778 O O . GLU A 1 211 ? -37.833 5.305 29.401 1.00 70.06 211 GLU A O 1
ATOM 1783 N N . MET A 1 212 ? -37.361 4.819 27.255 1.00 64.56 212 MET A N 1
ATOM 1784 C CA . MET A 1 212 ? -38.642 4.143 26.987 1.00 64.56 212 MET A CA 1
ATOM 1785 C C . MET A 1 212 ? -38.960 3.034 27.997 1.00 64.56 212 MET A C 1
ATOM 1787 O O . MET A 1 212 ? -40.103 2.887 28.419 1.00 64.56 212 MET A O 1
ATOM 1791 N N . LYS A 1 213 ? -37.954 2.261 28.424 1.00 58.75 213 LYS A N 1
ATOM 1792 C CA . LYS A 1 213 ? -38.172 1.165 29.376 1.00 58.75 213 LYS A CA 1
ATOM 1793 C C . LYS A 1 213 ? -38.506 1.672 30.782 1.00 58.75 213 LYS A C 1
ATOM 1795 O O . LYS A 1 213 ? -39.242 1.017 31.516 1.00 58.75 213 LYS A O 1
ATOM 1800 N N . LYS A 1 214 ? -37.966 2.830 31.167 1.00 64.00 214 LYS A N 1
ATOM 1801 C CA . LYS A 1 214 ? -38.177 3.398 32.500 1.00 64.00 214 LYS A CA 1
ATOM 1802 C C . LYS A 1 214 ? -39.605 3.916 32.678 1.00 64.00 214 LYS A C 1
ATOM 1804 O O . LYS A 1 214 ? -40.154 3.751 33.762 1.00 64.00 214 LYS A O 1
ATOM 1809 N N . ASP A 1 215 ? -40.194 4.473 31.622 1.00 67.50 215 ASP A N 1
ATOM 1810 C CA . ASP A 1 215 ? -41.569 4.988 31.629 1.00 67.50 215 ASP A CA 1
ATOM 1811 C C . ASP A 1 215 ? -42.627 3.867 31.697 1.00 67.50 215 ASP A C 1
ATOM 1813 O O . ASP A 1 215 ? -43.664 4.011 32.357 1.00 67.50 215 ASP A O 1
ATOM 1817 N N . ASP A 1 216 ? -42.347 2.711 31.089 1.00 64.31 216 ASP A N 1
ATOM 1818 C CA . ASP A 1 216 ? -43.207 1.527 31.195 1.00 64.31 216 ASP A CA 1
ATOM 1819 C C . ASP A 1 216 ? -43.216 0.959 32.626 1.00 64.31 216 ASP A C 1
ATOM 1821 O O . ASP A 1 216 ? -44.269 0.593 33.149 1.00 64.31 216 ASP A O 1
ATOM 1825 N N . GLU A 1 217 ? -42.073 0.945 33.317 1.00 63.28 217 GLU A N 1
ATOM 1826 C CA . GLU A 1 217 ? -42.004 0.468 34.704 1.00 63.28 217 GLU A CA 1
ATOM 1827 C C . GLU A 1 217 ? -42.729 1.412 35.682 1.00 63.28 217 GLU A C 1
ATOM 1829 O O . GLU A 1 217 ? -43.483 0.945 36.540 1.00 63.28 217 GLU A O 1
ATOM 1834 N N . THR A 1 218 ? -42.595 2.737 35.541 1.00 63.62 218 THR A N 1
ATOM 1835 C CA . THR A 1 218 ? -43.292 3.706 36.413 1.00 63.62 218 THR A CA 1
ATOM 1836 C C . THR A 1 218 ? -44.800 3.758 36.186 1.00 63.62 218 THR A C 1
ATOM 1838 O O . THR A 1 218 ? -45.538 4.025 37.137 1.00 63.62 218 THR A O 1
ATOM 1841 N N . SER A 1 219 ? -45.288 3.483 34.973 1.00 61.41 219 SER A N 1
ATOM 1842 C CA . SER A 1 219 ? -46.733 3.457 34.702 1.00 61.41 219 SER A CA 1
ATOM 1843 C C . SER A 1 219 ? -47.445 2.263 35.354 1.00 61.41 219 SER A C 1
ATOM 1845 O O . SER A 1 219 ? -48.588 2.403 35.794 1.00 61.41 219 SER A O 1
ATOM 1847 N N . THR A 1 220 ? -46.759 1.129 35.532 1.00 60.56 220 THR A N 1
ATOM 1848 C CA . THR A 1 220 ? -47.315 -0.039 36.244 1.00 60.56 220 THR A CA 1
ATOM 1849 C C . THR A 1 220 ? -47.364 0.100 37.770 1.00 60.56 220 THR A C 1
ATOM 1851 O O . THR A 1 220 ? -48.079 -0.656 38.419 1.00 60.56 220 THR A O 1
ATOM 1854 N N . PHE A 1 221 ? -46.668 1.078 38.362 1.00 59.56 221 PHE A N 1
ATOM 1855 C CA . PHE A 1 221 ? -46.601 1.249 39.824 1.00 59.56 221 PHE A CA 1
ATOM 1856 C C . PHE A 1 221 ? -47.701 2.165 40.406 1.00 59.56 221 PHE A C 1
ATOM 1858 O O . PHE A 1 221 ? -47.824 2.272 41.620 1.00 59.56 221 PHE A O 1
ATOM 1865 N N . ASN A 1 222 ? -48.506 2.824 39.562 1.00 60.00 222 ASN A N 1
ATOM 1866 C CA . ASN A 1 222 ? -49.538 3.795 39.973 1.00 60.00 222 ASN A CA 1
ATOM 1867 C C . ASN A 1 222 ? -50.987 3.288 39.783 1.00 60.00 222 ASN A C 1
ATOM 1869 O O . ASN A 1 222 ? -51.907 4.094 39.654 1.00 60.00 222 ASN A O 1
ATOM 1873 N N . THR A 1 223 ? -51.204 1.969 39.714 1.00 56.47 223 THR A N 1
ATOM 1874 C CA . THR A 1 223 ? -52.542 1.361 39.514 1.00 56.47 223 THR A CA 1
ATOM 1875 C C . THR A 1 223 ? -53.042 0.488 40.672 1.00 56.47 223 THR A C 1
ATOM 1877 O O . THR A 1 223 ? -53.932 -0.330 40.457 1.00 56.47 223 THR A O 1
ATOM 1880 N N . ASP A 1 224 ? -52.544 0.725 41.887 1.00 52.19 224 ASP A N 1
ATOM 1881 C CA . ASP A 1 224 ? -53.126 0.247 43.156 1.00 52.19 224 ASP A CA 1
ATOM 1882 C C . ASP A 1 224 ? -53.511 1.443 44.048 1.00 52.19 224 ASP A C 1
ATOM 1884 O O . ASP A 1 224 ? -54.527 1.343 44.776 1.00 52.19 224 ASP A O 1
#

Radius of gyration: 33.22 Å; chains: 1; bounding box: 81×50×86 Å

Sequence (224 aa):
MKFSLRQMIIVFGFLVLVFLGMLFWPFVFNSIIQPIALVMWLFLRLFVLSIDQAYIWGILVIGVIFVLFRLFPKYTETNQLEETMPVNETLNSINIWSHLFNPGESLANDRQVLRREFGRILTRYYANSLHRQPDFQLYDALHRGEIPLPTEIYALVFEEENHQNRNGLRGMITSVINTPRRWVRRWKGQDRTDHYRMIDEMLTFMESSLEMKKDDETSTFNTD